Protein AF-0000000075236317 (afdb_homodimer)

Solvent-accessible surface area (backbone atoms only — not comparable to full-atom values): 11146 Å² total; per-residue (Å²): 120,69,75,59,52,57,47,32,54,52,30,46,65,69,58,60,59,55,67,73,37,54,70,69,40,49,72,68,51,47,52,46,51,50,48,50,51,53,22,36,76,67,68,34,47,48,38,63,36,85,86,81,62,44,82,38,63,29,40,41,36,38,53,69,67,68,56,58,87,29,79,54,55,48,38,52,73,52,78,46,68,55,21,49,66,82,50,43,73,68,45,42,75,64,61,76,42,43,81,120,68,75,58,51,59,47,32,54,52,31,49,64,69,58,59,58,54,67,73,35,55,70,70,41,49,72,67,52,46,50,47,52,50,48,50,49,51,23,36,74,67,67,32,48,47,38,63,37,84,86,80,62,44,81,39,62,29,38,40,38,38,53,69,67,68,55,59,88,29,79,53,55,47,38,52,74,51,78,46,67,57,20,49,66,84,50,43,73,67,48,43,76,61,62,75,41,44,80

Foldseek 3Di:
DVVLVVLLVVLLVLQDFDPVLLVQDDPLVNVQSVQLNVQSVVSHQWGARPVPRDIAGHCSVQVVVVDQPQQQGFHHSHLSVNHDPVNNVVWDDSRRTID/DVVLVVLLVVLLVLQDFDPVLLVQDDPLVNVQSVQLNVQSVVSHQWGARPVPRDIAGHCSVQVVVVDQPQQQGFHHSHLSVNHDPVNNVVWDDSRRTID

InterPro domains:
  IPR040807 Protein of unknown function DUF5522 [PF17653] (36-82)

Organism: NCBI:txid1561998

Structure (mmCIF, N/CA/C/O backbone):
data_AF-0000000075236317-model_v1
#
loop_
_entity.id
_entity.type
_entity.pdbx_description
1 polymer 'Phage protein'
#
loop_
_atom_site.group_PDB
_atom_site.id
_atom_site.type_symbol
_atom_site.label_atom_id
_atom_site.label_alt_id
_atom_site.label_comp_id
_atom_site.label_asym_id
_atom_site.label_entity_id
_atom_site.label_seq_id
_atom_site.pdbx_PDB_ins_code
_atom_site.Cartn_x
_atom_site.Cartn_y
_atom_site.Cartn_z
_atom_site.occupancy
_atom_site.B_iso_or_equiv
_atom_site.auth_seq_id
_atom_site.auth_comp_id
_atom_site.auth_asym_id
_atom_site.auth_atom_id
_atom_site.pdbx_PDB_model_num
ATOM 1 N N . MET A 1 1 ? -11.625 7.379 -16.891 1 40.09 1 MET A N 1
ATOM 2 C CA . MET A 1 1 ? -10.336 8.062 -16.781 1 40.09 1 MET A CA 1
ATOM 3 C C . MET A 1 1 ? -10.516 9.477 -16.234 1 40.09 1 MET A C 1
ATOM 5 O O . MET A 1 1 ? -9.57 10.078 -15.727 1 40.09 1 MET A O 1
ATOM 9 N N . ILE A 1 2 ? -11.695 10.047 -16.672 1 42.91 2 ILE A N 1
ATOM 10 C CA . ILE A 1 2 ? -11.938 11.461 -16.406 1 42.91 2 ILE A CA 1
ATOM 11 C C . ILE A 1 2 ? -12.117 11.688 -14.914 1 42.91 2 ILE A C 1
ATOM 13 O O . ILE A 1 2 ? -11.617 12.68 -14.367 1 42.91 2 ILE A O 1
ATOM 17 N N . ALA A 1 3 ? -12.922 10.742 -14.336 1 46.84 3 ALA A N 1
ATOM 18 C CA . ALA A 1 3 ? -13.352 10.898 -12.953 1 46.84 3 ALA A CA 1
ATOM 19 C 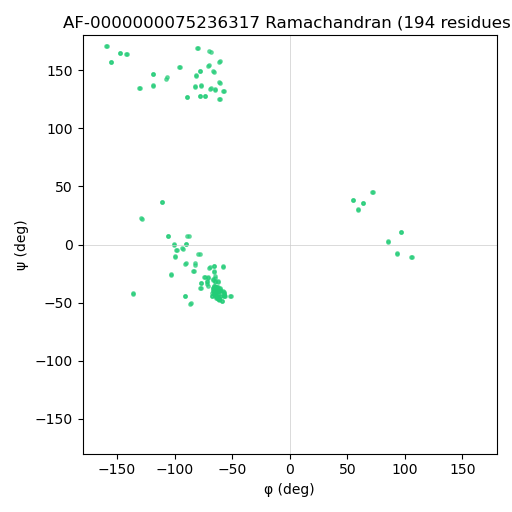C . ALA A 1 3 ? -12.156 10.992 -12.008 1 46.84 3 ALA A C 1
ATOM 21 O O . ALA A 1 3 ? -12.211 11.688 -10.992 1 46.84 3 ALA A O 1
ATOM 22 N N . ASN A 1 4 ? -10.906 10.492 -12.523 1 64.56 4 ASN A N 1
ATOM 23 C CA . ASN A 1 4 ? -9.719 10.375 -11.688 1 64.56 4 ASN A CA 1
ATOM 24 C C . ASN A 1 4 ? -8.984 11.703 -11.562 1 64.56 4 ASN A C 1
ATOM 26 O O . ASN A 1 4 ? -8.344 11.969 -10.547 1 64.56 4 ASN A O 1
ATOM 30 N N . TYR A 1 5 ? -9.352 12.586 -12.516 1 74 5 TYR A N 1
ATOM 31 C CA . TYR A 1 5 ? -8.625 13.852 -12.484 1 74 5 TYR A CA 1
ATOM 32 C C . TYR A 1 5 ? -9.148 14.75 -11.367 1 74 5 TYR A C 1
ATOM 34 O O . TYR A 1 5 ? -8.359 15.344 -10.625 1 74 5 TYR A O 1
ATOM 42 N N . THR A 1 6 ? -10.375 14.656 -11.242 1 90.44 6 THR A N 1
ATOM 43 C CA . THR A 1 6 ? -10.977 15.531 -10.242 1 90.44 6 THR A CA 1
ATOM 44 C C . THR A 1 6 ? -10.617 15.07 -8.828 1 90.44 6 THR A C 1
ATOM 46 O O . THR A 1 6 ? -10.445 15.898 -7.93 1 90.44 6 THR A O 1
ATOM 49 N N . LEU A 1 7 ? -10.391 13.828 -8.727 1 93.19 7 LEU A N 1
ATOM 50 C CA . LEU A 1 7 ? -10.031 13.281 -7.422 1 93.19 7 LEU A CA 1
ATOM 51 C C . LEU A 1 7 ? -8.656 13.781 -6.992 1 93.19 7 LEU A C 1
ATOM 53 O O . LEU A 1 7 ? -8.484 14.258 -5.867 1 93.19 7 LEU A O 1
ATOM 57 N N . PHE A 1 8 ? -7.73 13.828 -7.844 1 94.19 8 PHE A N 1
ATOM 58 C CA . PHE A 1 8 ? -6.371 14.211 -7.492 1 94.19 8 PHE A CA 1
ATOM 59 C C . PHE A 1 8 ? -6.262 15.719 -7.32 1 94.19 8 PHE A C 1
ATOM 61 O O . PHE A 1 8 ? -5.488 16.203 -6.488 1 94.19 8 PHE A O 1
ATOM 68 N N . GLU A 1 9 ? -7.023 16.438 -8.07 1 94.75 9 GLU A N 1
ATOM 69 C CA . GLU A 1 9 ? -7.07 17.875 -7.832 1 94.75 9 GLU A CA 1
ATOM 70 C C . GLU A 1 9 ? -7.609 18.188 -6.441 1 94.75 9 GLU A C 1
ATOM 72 O O . GLU A 1 9 ? -7.047 19.016 -5.723 1 94.75 9 GLU A O 1
ATOM 77 N N . ALA A 1 10 ? -8.641 17.516 -6.156 1 95.44 10 ALA A N 1
ATOM 78 C CA . ALA A 1 10 ? -9.211 17.688 -4.82 1 95.44 10 ALA A CA 1
ATOM 79 C C . ALA A 1 10 ? -8.219 17.266 -3.742 1 95.44 10 ALA A C 1
ATOM 81 O O . ALA A 1 10 ? -8.102 17.922 -2.703 1 95.44 10 ALA A O 1
ATOM 82 N N . ALA A 1 11 ? -7.516 16.219 -3.984 1 96.31 11 ALA A N 1
ATOM 83 C CA . ALA A 1 11 ? -6.52 15.711 -3.041 1 96.31 11 ALA A CA 1
ATOM 84 C C . ALA A 1 11 ? -5.406 16.734 -2.82 1 96.31 11 ALA A C 1
ATOM 86 O O . ALA A 1 11 ? -5.023 17 -1.681 1 96.31 11 ALA A O 1
ATOM 87 N N . VAL A 1 12 ? -4.902 17.281 -3.906 1 95.81 12 VAL A N 1
ATOM 88 C CA . VAL A 1 12 ? -3.842 18.281 -3.824 1 95.81 12 VAL A CA 1
ATOM 89 C C . VAL A 1 12 ? -4.324 19.484 -3.018 1 95.81 12 VAL A C 1
ATOM 91 O O . VAL A 1 12 ? -3.617 19.969 -2.135 1 95.81 12 VAL A O 1
ATOM 94 N N . ASN A 1 13 ? -5.512 19.938 -3.262 1 94.88 13 ASN A N 1
ATOM 95 C CA . ASN A 1 13 ? -6.059 21.094 -2.555 1 94.88 13 ASN A CA 1
ATOM 96 C C . ASN A 1 13 ? -6.234 20.812 -1.066 1 94.88 13 ASN A C 1
ATOM 98 O O . ASN A 1 13 ? -6.008 21.688 -0.231 1 94.88 13 ASN A O 1
ATOM 102 N N . LYS A 1 14 ? -6.613 19.594 -0.776 1 94.81 14 LYS A N 1
ATOM 103 C CA . LYS A 1 14 ? -6.824 19.203 0.618 1 94.81 14 LYS A CA 1
ATOM 104 C C . LYS A 1 14 ? -5.496 19.031 1.348 1 94.81 14 LYS A C 1
ATOM 106 O O . LYS A 1 14 ? -5.418 19.234 2.561 1 94.81 14 LYS A O 1
ATOM 111 N N . ALA A 1 15 ? -4.473 18.688 0.632 1 95.5 15 ALA A N 1
ATOM 112 C CA . ALA A 1 15 ? -3.188 18.375 1.246 1 95.5 15 ALA A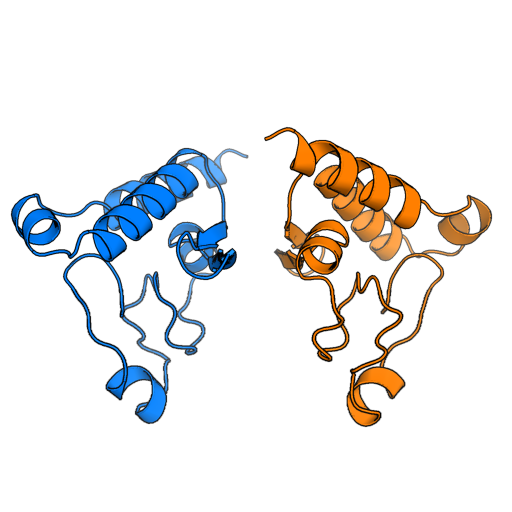 CA 1
ATOM 113 C C . ALA A 1 15 ? -2.309 19.609 1.368 1 95.5 15 ALA A C 1
ATOM 115 O O . ALA A 1 15 ? -1.326 19.609 2.113 1 95.5 15 ALA A O 1
ATOM 116 N N . LYS A 1 16 ? -2.617 20.594 0.695 1 92.38 16 LYS A N 1
ATOM 117 C CA . LYS A 1 16 ? -1.828 21.812 0.779 1 92.38 16 LYS A CA 1
ATOM 118 C C . LYS A 1 16 ? -1.84 22.375 2.195 1 92.38 16 LYS A C 1
ATOM 120 O O . LYS A 1 16 ? -2.871 22.359 2.873 1 92.38 16 LYS A O 1
ATOM 125 N N . VAL A 1 17 ? -0.657 22.859 2.631 1 89.31 17 VAL A N 1
ATOM 126 C CA . VAL A 1 17 ? -0.532 23.453 3.959 1 89.31 17 VAL A CA 1
ATOM 127 C C . VAL A 1 17 ? -0.102 24.906 3.838 1 89.31 17 VAL A C 1
ATOM 129 O O . VAL A 1 17 ? 0.641 25.266 2.92 1 89.31 17 VAL A O 1
ATOM 132 N N . ALA A 1 18 ? -0.63 25.672 4.805 1 85.25 18 ALA A N 1
ATOM 133 C CA . ALA A 1 18 ? -0.198 27.062 4.887 1 85.25 18 ALA A CA 1
ATOM 134 C C . ALA A 1 18 ? 1.273 27.156 5.277 1 85.25 18 ALA A C 1
ATOM 136 O O . ALA A 1 18 ? 1.794 26.297 5.977 1 85.25 18 ALA A O 1
ATOM 137 N N . TRP A 1 19 ? 1.822 28.172 4.789 1 87.31 19 TRP A N 1
ATOM 138 C CA . TRP A 1 19 ? 3.244 28.391 5.035 1 87.31 19 TRP A CA 1
ATOM 139 C C . TRP A 1 19 ? 3.555 28.312 6.527 1 87.31 19 TRP A C 1
ATOM 141 O O . TRP A 1 19 ? 4.535 27.672 6.93 1 87.31 19 TRP A O 1
ATOM 151 N N . VAL A 1 20 ? 2.748 28.922 7.34 1 84.81 20 VAL A N 1
ATOM 152 C CA . VAL A 1 20 ? 2.967 28.984 8.781 1 84.81 20 VAL A CA 1
ATOM 153 C C . VAL A 1 20 ? 2.979 27.562 9.352 1 84.81 20 VAL A C 1
ATOM 155 O O . VAL A 1 20 ? 3.723 27.266 10.289 1 84.81 20 VAL A O 1
ATOM 158 N N . ASN A 1 21 ? 2.166 26.672 8.898 1 85.62 21 ASN A N 1
ATOM 159 C CA . ASN A 1 21 ? 2.137 25.281 9.328 1 85.62 21 ASN A CA 1
ATOM 160 C C . ASN A 1 21 ? 3.355 24.5 8.828 1 85.62 21 ASN A C 1
ATOM 162 O O . ASN A 1 21 ? 3.926 23.688 9.555 1 85.62 21 ASN A O 1
ATOM 166 N N . TYR A 1 22 ? 3.732 24.875 7.668 1 90.19 22 TYR A N 1
ATOM 167 C CA . TYR A 1 22 ? 4.902 24.219 7.09 1 90.19 22 TYR A CA 1
ATOM 168 C C . TYR A 1 22 ? 6.16 24.547 7.883 1 90.19 22 TYR A C 1
ATOM 170 O O . TYR A 1 22 ? 6.984 23.672 8.148 1 90.19 22 TYR A O 1
ATOM 178 N N . ASP A 1 23 ? 6.281 25.828 8.32 1 90.56 23 ASP A N 1
ATOM 179 C CA . ASP A 1 23 ? 7.453 26.281 9.062 1 90.56 23 ASP A CA 1
ATOM 180 C C . ASP A 1 23 ? 7.551 25.578 10.414 1 90.56 23 ASP A C 1
ATOM 182 O O . ASP A 1 23 ? 8.641 25.453 10.977 1 90.56 23 ASP A O 1
ATOM 186 N N . GLY A 1 24 ? 6.457 25.172 10.93 1 93.56 24 GLY A N 1
ATOM 187 C CA . GLY A 1 24 ? 6.434 24.5 12.219 1 93.56 24 GLY A CA 1
ATOM 188 C C . GLY A 1 24 ? 6.832 23.047 12.141 1 93.56 24 GLY A C 1
ATOM 189 O O . GLY A 1 24 ? 7.105 22.406 13.172 1 93.56 24 GLY A O 1
ATOM 190 N N . LEU A 1 25 ? 6.992 22.516 10.977 1 96.12 25 LEU A N 1
ATOM 191 C CA . LEU A 1 25 ? 7.344 21.109 10.797 1 96.12 25 LEU A CA 1
ATOM 192 C C . LEU A 1 25 ? 8.844 20.891 10.984 1 96.12 25 LEU A C 1
ATOM 194 O O . LEU A 1 25 ? 9.648 21.766 10.641 1 96.12 25 LEU A O 1
ATOM 198 N N . THR A 1 26 ? 9.133 19.781 11.523 1 96.44 26 THR A N 1
ATOM 199 C CA . THR A 1 26 ? 10.531 19.375 11.586 1 96.44 26 THR A CA 1
ATOM 200 C C . THR A 1 26 ? 11.07 19.062 10.188 1 96.44 26 THR A C 1
ATOM 202 O O . THR A 1 26 ? 10.297 18.938 9.234 1 96.44 26 THR A O 1
ATOM 205 N N . SER A 1 27 ? 12.336 18.969 10.102 1 96.81 27 SER A N 1
ATOM 206 C CA . SER A 1 27 ? 12.961 18.641 8.82 1 96.81 27 SER A CA 1
ATOM 207 C C . SER A 1 27 ? 12.438 17.312 8.273 1 96.81 27 SER A C 1
ATOM 209 O O . SER A 1 27 ? 12.141 17.203 7.082 1 96.81 27 SER A O 1
ATOM 211 N N . GLU A 1 28 ? 12.297 16.375 9.141 1 97.12 28 GLU A N 1
ATOM 212 C CA . GLU A 1 28 ? 11.766 15.07 8.742 1 97.12 28 GLU A CA 1
ATOM 213 C C . GLU A 1 28 ? 10.32 15.18 8.266 1 97.12 28 GLU A C 1
ATOM 215 O O . GLU A 1 28 ? 9.945 14.602 7.246 1 97.12 28 GLU A O 1
ATOM 220 N N . GLU A 1 29 ? 9.594 15.906 8.984 1 97.19 29 GLU A N 1
ATOM 221 C CA . GLU A 1 29 ? 8.188 16.078 8.633 1 97.19 29 GLU A CA 1
ATOM 222 C C . GLU A 1 29 ? 8.039 16.828 7.312 1 97.19 29 GLU A C 1
ATOM 224 O O . GLU A 1 29 ? 7.137 16.531 6.523 1 97.19 29 GLU A O 1
ATOM 229 N N . ARG A 1 30 ? 8.906 17.781 7.043 1 97.5 30 ARG A N 1
ATOM 230 C CA . ARG A 1 30 ? 8.898 18.484 5.766 1 97.5 30 ARG A CA 1
ATOM 231 C C . ARG A 1 30 ? 9.18 17.531 4.609 1 97.5 30 ARG A C 1
ATOM 233 O O . ARG A 1 30 ? 8.539 17.609 3.562 1 97.5 30 ARG A O 1
ATOM 240 N N . THR A 1 31 ? 10.094 16.656 4.898 1 98 31 THR A N 1
ATOM 241 C CA . THR A 1 31 ? 10.422 15.68 3.861 1 98 31 THR A CA 1
ATOM 242 C C . THR A 1 31 ? 9.227 14.766 3.582 1 98 31 THR A C 1
ATOM 244 O O . THR A 1 31 ? 8.922 14.477 2.424 1 98 31 THR A O 1
ATOM 247 N N . ILE A 1 32 ? 8.57 14.352 4.613 1 98 32 ILE A N 1
ATOM 248 C CA . ILE A 1 32 ? 7.387 13.508 4.469 1 98 32 ILE A CA 1
ATOM 249 C C . ILE A 1 32 ? 6.312 14.266 3.689 1 98 32 ILE A C 1
ATOM 251 O O . ILE A 1 32 ? 5.707 13.719 2.764 1 98 32 ILE A O 1
ATOM 255 N N . HIS A 1 33 ? 6.098 15.484 4.09 1 97.88 33 HIS A N 1
ATOM 256 C CA . HIS A 1 33 ? 5.113 16.312 3.404 1 97.88 33 HIS A CA 1
ATOM 257 C C . HIS A 1 33 ? 5.438 16.438 1.92 1 97.88 33 HIS A C 1
ATOM 259 O O . HIS A 1 33 ? 4.555 16.297 1.072 1 97.88 33 HIS A O 1
ATOM 265 N N . MET A 1 34 ? 6.719 16.672 1.553 1 97.62 34 MET A N 1
ATOM 266 C CA . MET A 1 34 ? 7.141 16.844 0.167 1 97.62 34 MET A CA 1
ATOM 267 C C . MET A 1 34 ? 6.914 15.57 -0.639 1 97.62 34 MET A C 1
ATOM 269 O O . MET A 1 34 ? 6.422 15.625 -1.767 1 97.62 34 MET A O 1
ATOM 273 N N . GLU A 1 35 ? 7.266 14.453 -0.034 1 98 35 GLU A N 1
ATOM 274 C CA . GLU A 1 35 ? 7.047 13.188 -0.73 1 98 35 GLU A CA 1
ATOM 275 C C . GLU A 1 35 ? 5.559 12.93 -0.957 1 98 35 GLU A C 1
ATOM 277 O O . GLU A 1 35 ? 5.168 12.422 -2.006 1 98 35 GLU A O 1
ATOM 282 N N . HIS A 1 36 ? 4.789 13.258 0.016 1 98.44 36 HIS A N 1
ATOM 283 C CA . HIS A 1 36 ? 3.346 13.094 -0.116 1 98.44 36 HIS A CA 1
ATOM 284 C C . HIS A 1 36 ? 2.789 13.984 -1.225 1 98.44 36 HIS A C 1
ATOM 286 O O . HIS A 1 36 ? 2.043 13.516 -2.086 1 98.44 36 HIS A O 1
ATOM 292 N N . MET A 1 37 ? 3.203 15.195 -1.253 1 98.19 37 MET A N 1
ATOM 293 C CA . MET A 1 37 ? 2.738 16.141 -2.268 1 98.19 37 MET A CA 1
ATOM 294 C C . MET A 1 37 ? 3.164 15.688 -3.662 1 98.19 37 MET A C 1
ATOM 296 O O . MET A 1 37 ? 2.369 15.734 -4.602 1 98.19 37 MET A O 1
ATOM 300 N N . LYS A 1 38 ? 4.363 15.312 -3.754 1 97.69 38 LYS A N 1
ATOM 301 C CA . LYS A 1 38 ? 4.844 14.812 -5.039 1 97.69 38 LYS A CA 1
ATOM 302 C C . LYS A 1 38 ? 3.992 13.641 -5.52 1 97.69 38 LYS A C 1
ATOM 304 O O . LYS A 1 38 ? 3.615 13.578 -6.691 1 97.69 38 LYS A O 1
ATOM 309 N N . ALA A 1 39 ? 3.707 12.758 -4.617 1 97.31 39 ALA A N 1
ATOM 310 C CA . ALA A 1 39 ? 2.924 11.578 -4.969 1 97.31 39 ALA A CA 1
ATOM 311 C C . ALA A 1 39 ? 1.538 11.969 -5.473 1 97.31 39 ALA A C 1
ATOM 313 O O . ALA A 1 39 ? 1.091 11.484 -6.516 1 97.31 39 ALA A O 1
ATOM 314 N N . ILE A 1 40 ? 0.873 12.82 -4.805 1 97.44 40 ILE A N 1
ATOM 315 C CA . ILE A 1 40 ? -0.492 13.148 -5.195 1 97.44 40 ILE A CA 1
ATOM 316 C C . ILE A 1 40 ? -0.475 13.977 -6.477 1 97.44 40 ILE A C 1
ATOM 318 O O . ILE A 1 40 ? -1.38 13.859 -7.309 1 97.44 40 ILE A O 1
ATOM 322 N N . ASN A 1 41 ? 0.567 14.773 -6.648 1 97 41 ASN A N 1
ATOM 323 C CA . ASN A 1 41 ? 0.698 15.492 -7.91 1 97 41 ASN A CA 1
ATOM 324 C C . ASN A 1 41 ? 0.913 14.531 -9.078 1 97 41 ASN A C 1
ATOM 326 O O . ASN A 1 41 ? 0.456 14.797 -10.195 1 97 41 ASN A O 1
ATOM 330 N N . ASP A 1 42 ? 1.566 13.461 -8.758 1 95.12 42 ASP A N 1
ATOM 331 C CA . ASP A 1 42 ? 1.818 12.438 -9.773 1 95.12 42 ASP A CA 1
ATOM 332 C C . ASP A 1 42 ? 0.666 11.445 -9.844 1 95.12 42 ASP A C 1
ATOM 334 O O . ASP A 1 42 ? 0.791 10.391 -10.477 1 95.12 42 ASP A O 1
ATOM 338 N N . ARG A 1 43 ? -0.326 11.68 -9.188 1 94.56 43 ARG A N 1
ATOM 339 C CA . ARG A 1 43 ? -1.552 10.883 -9.195 1 94.56 43 ARG A CA 1
ATOM 340 C C . ARG A 1 43 ? -1.299 9.477 -8.672 1 94.56 43 ARG A C 1
ATOM 342 O O . ARG A 1 43 ? -1.863 8.508 -9.18 1 94.56 43 ARG A O 1
ATOM 349 N N . LYS A 1 44 ? -0.448 9.461 -7.754 1 93.75 44 LYS A N 1
ATOM 350 C CA . LYS A 1 44 ? -0.141 8.188 -7.105 1 93.75 44 LYS A CA 1
ATOM 351 C C . LYS A 1 44 ? -0.963 8.008 -5.83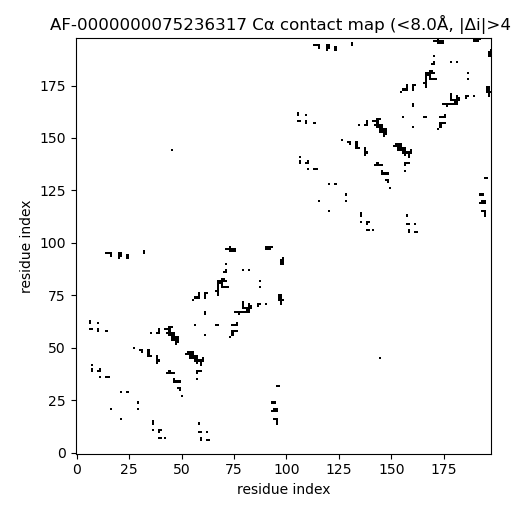2 1 93.75 44 LYS A C 1
ATOM 353 O O . LYS A 1 44 ? -1.306 8.992 -5.164 1 93.75 44 LYS A O 1
ATOM 358 N N . LEU A 1 45 ? -1.162 6.738 -5.555 1 95.75 45 LEU A N 1
ATOM 359 C CA . LEU A 1 45 ? -1.989 6.418 -4.395 1 95.75 45 LEU A CA 1
ATOM 360 C C . LEU A 1 45 ? -1.123 6.066 -3.191 1 95.75 45 LEU A C 1
ATOM 362 O O . LEU A 1 45 ? -1.633 5.906 -2.08 1 95.75 45 LEU A O 1
ATOM 366 N N . THR A 1 46 ? 0.133 5.891 -3.42 1 97.19 46 THR A N 1
ATOM 367 C CA . THR A 1 46 ? 1.076 5.574 -2.354 1 97.19 46 THR A CA 1
ATOM 368 C C . THR A 1 46 ? 2.402 6.297 -2.57 1 97.19 46 THR A C 1
ATOM 370 O O . THR A 1 46 ? 2.646 6.848 -3.646 1 97.19 46 THR A O 1
ATOM 373 N N . TYR A 1 47 ? 3.193 6.363 -1.557 1 97 47 TYR A N 1
ATOM 374 C CA . TYR A 1 47 ? 4.586 6.785 -1.631 1 97 47 TYR A CA 1
ATOM 375 C C . TYR A 1 47 ? 5.438 6.055 -0.599 1 97 47 TYR A C 1
ATOM 377 O O . TYR A 1 47 ? 4.902 5.395 0.296 1 97 47 TYR A O 1
ATOM 385 N N . LEU A 1 48 ? 6.672 6.145 -0.801 1 95.75 48 LEU A N 1
ATOM 386 C CA . LEU A 1 48 ? 7.586 5.543 0.165 1 95.75 48 LEU A CA 1
ATOM 387 C C . LEU A 1 48 ? 7.945 6.535 1.265 1 95.75 48 LEU A C 1
ATOM 389 O O . LEU A 1 48 ? 8.383 7.652 0.979 1 95.75 48 LEU A O 1
ATOM 393 N N . ASP A 1 49 ? 7.73 6.047 2.479 1 96.94 49 ASP A N 1
ATOM 394 C CA . ASP A 1 49 ? 8.148 6.875 3.604 1 96.94 49 ASP A CA 1
ATOM 395 C C . ASP A 1 49 ? 9.656 7.121 3.574 1 96.94 49 ASP A C 1
ATOM 397 O O . ASP A 1 49 ? 10.445 6.172 3.574 1 96.94 49 ASP A O 1
ATOM 401 N N . PRO A 1 50 ? 10.016 8.375 3.594 1 95.75 50 PRO A N 1
ATOM 402 C CA . PRO A 1 50 ? 11.445 8.648 3.461 1 95.75 50 PRO A CA 1
ATOM 403 C C . PRO A 1 50 ? 12.242 8.211 4.688 1 95.75 50 PRO A C 1
ATOM 405 O O . PRO A 1 50 ? 13.469 8.055 4.605 1 95.75 50 PRO A O 1
ATOM 408 N N . LYS A 1 51 ? 11.586 8.055 5.75 1 93.81 51 LYS A N 1
ATOM 409 C CA . LYS A 1 51 ? 12.281 7.68 6.977 1 93.81 51 LYS A CA 1
ATOM 410 C C . LYS A 1 51 ? 12.328 6.164 7.141 1 93.81 51 LYS A C 1
ATOM 412 O O . LYS A 1 51 ? 13.383 5.594 7.4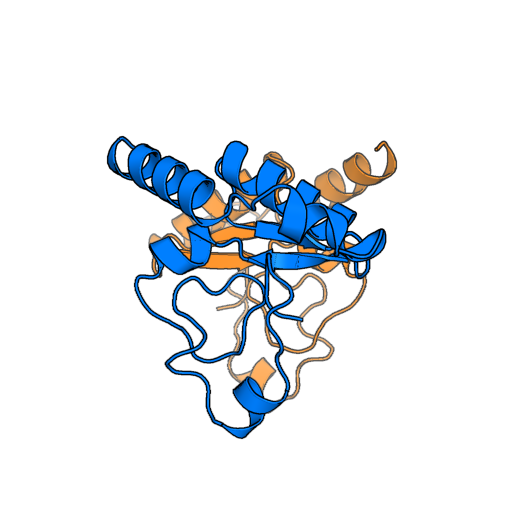1 1 93.81 51 LYS A O 1
ATOM 417 N N . THR A 1 52 ? 11.203 5.488 6.895 1 92.38 52 THR A N 1
ATOM 418 C CA . THR A 1 52 ? 11.094 4.07 7.23 1 92.38 52 THR A CA 1
ATOM 419 C C . THR A 1 52 ? 11.227 3.205 5.98 1 92.38 52 THR A C 1
ATOM 421 O O . THR A 1 52 ? 11.5 2.01 6.074 1 92.38 52 THR A O 1
ATOM 424 N N . GLY A 1 53 ? 10.859 3.82 4.812 1 90.69 53 GLY A N 1
ATOM 425 C CA . GLY A 1 53 ? 10.844 3.045 3.58 1 90.69 53 GLY A CA 1
ATOM 426 C C . GLY A 1 53 ? 9.547 2.291 3.365 1 90.69 53 GLY A C 1
ATOM 427 O O . GLY A 1 53 ? 9.391 1.586 2.367 1 90.69 53 GLY A O 1
ATOM 428 N N . TYR A 1 54 ? 8.648 2.482 4.246 1 93.25 54 TYR A N 1
ATOM 429 C CA . TYR A 1 54 ? 7.355 1.811 4.133 1 93.25 54 TYR A CA 1
ATOM 430 C C . TYR A 1 54 ? 6.469 2.504 3.104 1 93.25 54 TYR A C 1
ATOM 432 O O . TYR A 1 54 ? 6.609 3.705 2.863 1 93.25 54 TYR A O 1
ATOM 440 N N . VAL A 1 55 ? 5.656 1.722 2.504 1 95.62 55 VAL A N 1
ATOM 441 C CA . VAL A 1 55 ? 4.652 2.283 1.607 1 95.62 55 VAL A CA 1
ATOM 442 C C . VAL A 1 55 ? 3.553 2.961 2.424 1 95.62 55 VAL A C 1
ATOM 444 O O . VAL A 1 55 ? 3.008 2.369 3.357 1 95.62 55 VAL A O 1
ATOM 447 N N . VAL A 1 56 ? 3.281 4.23 2.074 1 97.62 56 VAL A N 1
ATOM 448 C CA . VAL A 1 56 ? 2.258 5 2.771 1 97.62 56 VAL A CA 1
ATOM 449 C C . VAL A 1 56 ? 1.162 5.414 1.791 1 97.62 56 VAL A C 1
ATOM 451 O O . VAL A 1 56 ? 1.452 5.848 0.674 1 97.62 56 VAL A O 1
ATOM 454 N N . PHE A 1 57 ? -0.091 5.289 2.217 1 97.88 57 PHE A N 1
ATOM 455 C CA . PHE A 1 57 ? -1.222 5.688 1.385 1 97.88 57 PHE A CA 1
ATOM 456 C C . PHE A 1 57 ? -1.388 7.199 1.386 1 97.88 57 PHE A C 1
ATOM 458 O O . PHE A 1 57 ? -1.273 7.844 2.432 1 97.88 57 PHE A O 1
ATOM 465 N N . THR A 1 58 ? -1.632 7.719 0.257 1 98.38 58 THR A N 1
ATOM 466 C CA . THR A 1 58 ? -1.824 9.156 0.125 1 98.38 58 THR A CA 1
ATOM 467 C C . THR A 1 58 ? -3.24 9.555 0.535 1 98.38 58 THR A C 1
ATOM 469 O O . THR A 1 58 ? -4.113 8.695 0.674 1 98.38 58 THR A O 1
ATOM 472 N N . ILE A 1 59 ? -3.383 10.867 0.652 1 98.56 59 ILE A N 1
ATOM 473 C CA . ILE A 1 59 ? -4.719 11.383 0.927 1 98.56 59 ILE A CA 1
ATOM 474 C C . ILE A 1 59 ? -5.656 11.039 -0.231 1 98.56 59 ILE A C 1
ATOM 476 O O . ILE A 1 59 ? -6.844 10.781 -0.024 1 98.56 59 ILE A O 1
ATOM 480 N N . SER A 1 60 ? -5.16 10.969 -1.463 1 97.12 60 SER A N 1
ATOM 481 C CA . SER A 1 60 ? -5.98 10.609 -2.613 1 97.12 60 SER A CA 1
ATOM 482 C C . SER A 1 60 ? -6.496 9.18 -2.496 1 97.12 60 SER A C 1
ATOM 484 O O . SER A 1 60 ? -7.641 8.891 -2.865 1 97.12 60 SER A O 1
ATOM 486 N N . HIS A 1 61 ? -5.66 8.367 -1.996 1 97.19 61 HIS A N 1
ATOM 487 C CA . HIS A 1 61 ? -6.098 7 -1.745 1 97.19 61 HIS A CA 1
ATOM 488 C C . HIS A 1 61 ? -7.281 6.969 -0.787 1 97.19 61 HIS A C 1
ATOM 490 O O . HIS A 1 61 ? -8.281 6.297 -1.054 1 97.19 61 HIS A O 1
ATOM 496 N N . HIS A 1 62 ? -7.125 7.676 0.259 1 97.5 62 HIS A N 1
ATOM 497 C CA . HIS A 1 62 ? -8.172 7.68 1.271 1 97.5 62 HIS A CA 1
ATOM 498 C C . HIS A 1 62 ? -9.453 8.312 0.734 1 97.5 62 HIS A C 1
ATOM 500 O O . HIS A 1 62 ? -10.555 7.855 1.052 1 97.5 62 HIS A O 1
ATOM 506 N N . MET A 1 63 ? -9.289 9.312 -0.039 1 97 63 MET A N 1
ATOM 507 C CA . MET A 1 63 ? -10.453 9.953 -0.641 1 97 63 MET A CA 1
ATOM 508 C C . MET A 1 63 ? -11.141 9.016 -1.63 1 97 63 MET A C 1
ATOM 510 O O . MET A 1 63 ? -12.367 8.969 -1.701 1 97 63 MET A O 1
ATOM 514 N N . LYS A 1 64 ? -10.336 8.281 -2.318 1 94.69 64 LYS A N 1
ATOM 515 C CA . LYS A 1 64 ? -10.891 7.312 -3.254 1 94.69 64 LYS A CA 1
ATOM 516 C C . LYS A 1 64 ? -11.719 6.258 -2.525 1 94.69 64 LYS A C 1
ATOM 518 O O . LYS A 1 64 ? -12.758 5.82 -3.023 1 94.69 64 LYS A O 1
ATOM 523 N N . ARG A 1 65 ? -11.289 5.871 -1.37 1 93.62 65 ARG A N 1
ATOM 524 C CA . ARG A 1 65 ? -12.008 4.898 -0.549 1 93.62 65 ARG A CA 1
ATOM 525 C C . ARG A 1 65 ? -13.359 5.445 -0.116 1 93.62 65 ARG A C 1
ATOM 527 O O . ARG A 1 65 ? -14.305 4.684 0.103 1 93.62 65 ARG A O 1
ATOM 534 N N . GLY A 1 66 ? -13.367 6.703 0.147 1 95.69 66 GLY A N 1
ATOM 535 C CA . GLY A 1 66 ? -14.656 7.355 0.351 1 95.69 66 GLY A CA 1
ATOM 536 C C . GLY A 1 66 ? -15.07 7.41 1.81 1 95.69 66 GLY A C 1
ATOM 537 O O . GLY A 1 66 ? -16.109 7.988 2.143 1 95.69 66 GLY A O 1
ATOM 538 N N . LYS A 1 67 ? -14.32 6.738 2.691 1 97.56 67 LYS A N 1
ATOM 539 C CA . LYS A 1 67 ? -14.594 6.766 4.125 1 97.56 67 LYS A CA 1
ATOM 540 C C . LYS A 1 67 ? -13.336 6.473 4.934 1 97.56 67 LYS A C 1
ATOM 542 O O . LYS A 1 67 ? -12.375 5.906 4.41 1 97.56 67 LYS A O 1
ATOM 547 N N . CYS A 1 68 ? -13.352 6.918 6.156 1 98.31 68 CYS A N 1
ATOM 548 C CA . CYS A 1 68 ? -12.258 6.594 7.062 1 98.31 68 CYS A CA 1
ATOM 549 C C . CYS A 1 68 ? -12.203 5.098 7.344 1 98.31 68 CYS A C 1
ATOM 551 O O . CYS A 1 68 ? -13.211 4.5 7.734 1 98.31 68 CYS A O 1
ATOM 553 N N . CYS A 1 69 ? -11.047 4.543 7.254 1 96.62 69 CYS A N 1
ATOM 554 C CA . CYS A 1 69 ? -10.898 3.109 7.48 1 96.62 69 CYS A CA 1
ATOM 555 C C . CYS A 1 69 ? -10.789 2.801 8.969 1 96.62 69 CYS A C 1
ATOM 557 O O . CYS A 1 69 ? -10.969 1.654 9.383 1 96.62 69 CYS A O 1
ATOM 559 N N . GLY A 1 70 ? -10.375 3.828 9.766 1 97.81 70 GLY A N 1
ATOM 560 C CA . GLY A 1 70 ? -10.359 3.656 11.211 1 97.81 70 GLY A CA 1
ATOM 561 C C . GLY A 1 70 ? -9 3.264 11.75 1 97.81 70 GLY A C 1
ATOM 562 O O . GLY A 1 70 ? -8.852 3.008 12.945 1 97.81 70 GLY A O 1
ATOM 563 N N . SER A 1 71 ? -7.918 3.314 10.969 1 96.75 71 SER A N 1
ATOM 564 C CA . SER A 1 71 ? -6.621 2.777 11.367 1 96.75 71 SER A CA 1
ATOM 565 C C . SER A 1 71 ? -5.691 3.883 11.852 1 96.75 71 SER A C 1
ATOM 567 O O . SER A 1 71 ? -4.531 3.627 12.18 1 96.75 71 SER A O 1
ATOM 569 N N . GLY A 1 72 ? -6.113 5.102 11.867 1 97.81 72 GLY A N 1
ATOM 570 C CA . GLY A 1 72 ? -5.262 6.207 12.281 1 97.81 72 GLY A CA 1
ATOM 571 C C . GLY A 1 72 ? -4.18 6.535 11.273 1 97.81 72 GLY A C 1
ATOM 572 O O . GLY A 1 72 ? -3.039 6.816 11.656 1 97.81 72 GLY A O 1
ATOM 573 N N . CYS A 1 73 ? -4.551 6.59 10.062 1 98.12 73 CYS A N 1
ATOM 574 C CA . CYS A 1 73 ? -3.594 6.742 8.977 1 98.12 73 CYS A CA 1
ATOM 575 C C . CYS A 1 73 ? -2.979 8.141 8.977 1 98.12 73 CYS A C 1
ATOM 577 O O . CYS A 1 73 ? -3.641 9.109 9.336 1 98.12 73 CYS A O 1
ATOM 579 N N . ARG A 1 74 ? -1.847 8.242 8.461 1 98.19 74 ARG A N 1
ATOM 580 C CA . ARG A 1 74 ? -1.068 9.477 8.461 1 98.19 74 ARG A CA 1
ATOM 581 C C . ARG A 1 74 ? -1.774 10.57 7.672 1 98.19 74 ARG A C 1
ATOM 583 O O . ARG A 1 74 ? -1.859 11.719 8.125 1 98.19 74 ARG A O 1
ATOM 590 N N . HIS A 1 75 ? -2.338 10.156 6.465 1 98.56 75 HIS A N 1
ATOM 591 C CA . HIS A 1 75 ? -2.939 11.141 5.566 1 98.56 75 HIS A CA 1
ATOM 592 C C . HIS A 1 75 ? -4.453 10.969 5.504 1 98.56 75 HIS A C 1
ATOM 594 O O . HIS A 1 75 ? -5.059 11.148 4.441 1 98.56 75 HIS A O 1
ATOM 600 N N . CYS A 1 76 ? -5.02 10.641 6.605 1 98.44 76 CYS A N 1
ATOM 601 C CA . CYS A 1 76 ? -6.465 10.461 6.641 1 98.44 76 CYS A CA 1
ATOM 602 C C . CYS A 1 76 ? -7.184 11.727 6.191 1 98.44 76 CYS A C 1
ATOM 604 O O . CYS A 1 76 ? -6.891 12.82 6.676 1 98.44 76 CYS A O 1
ATOM 606 N N . ALA A 1 77 ? -8.086 11.5 5.352 1 97.62 77 ALA A N 1
ATOM 607 C CA . ALA A 1 77 ? -8.812 12.641 4.805 1 97.62 77 ALA A CA 1
ATOM 608 C C . ALA A 1 77 ? -10.047 12.961 5.648 1 97.62 77 ALA A C 1
ATOM 610 O O . ALA A 1 77 ? -10.727 13.961 5.414 1 97.62 77 ALA A O 1
ATOM 611 N N . TYR A 1 78 ? -10.266 12.195 6.719 1 97.81 78 TYR A N 1
ATOM 612 C CA . TYR A 1 78 ? -11.57 12.25 7.379 1 97.81 78 TYR A CA 1
ATOM 613 C C . TYR A 1 78 ? -11.406 12.477 8.875 1 97.81 78 TYR A C 1
ATOM 615 O O . TYR A 1 78 ? -12.242 12.039 9.672 1 97.81 78 TYR A O 1
ATOM 623 N N . ASN A 1 79 ? -10.305 13.023 9.242 1 96.81 79 ASN A N 1
ATOM 624 C CA . ASN A 1 79 ? -10.031 13.398 10.625 1 96.81 79 ASN A CA 1
ATOM 625 C C . ASN A 1 79 ? -10.102 12.195 11.555 1 96.81 79 ASN A C 1
ATOM 627 O O . ASN A 1 79 ? -10.594 12.305 12.68 1 96.81 79 ASN A O 1
ATOM 631 N N . MET A 1 80 ? -9.789 11.008 11.078 1 97.75 80 MET A N 1
ATOM 632 C CA . MET A 1 80 ? -9.766 9.766 11.836 1 97.75 80 MET A CA 1
ATOM 633 C C . MET A 1 80 ? -11.102 9.516 12.516 1 97.75 80 MET A C 1
ATOM 635 O O . MET A 1 80 ? -11.148 8.992 13.633 1 97.75 80 MET A O 1
ATOM 639 N N . GLU A 1 81 ? -12.109 9.805 11.898 1 97.75 81 GLU A N 1
ATOM 640 C CA . GLU A 1 81 ? -13.438 9.812 12.508 1 97.75 81 GLU A CA 1
ATOM 641 C C . GLU A 1 81 ? -13.875 8.406 12.906 1 97.75 81 GLU A C 1
ATOM 643 O O . GLU A 1 81 ? -14.648 8.242 13.852 1 97.75 81 GLU A O 1
ATOM 648 N N . ASN A 1 82 ? -13.453 7.406 12.227 1 98.12 82 ASN A N 1
ATOM 649 C CA . ASN A 1 82 ? -13.852 6.039 12.539 1 98.12 82 ASN A CA 1
ATOM 650 C C . ASN A 1 82 ? -12.789 5.32 13.375 1 98.12 82 ASN A C 1
ATOM 652 O O . ASN A 1 82 ? -12.953 4.148 13.711 1 98.12 82 ASN A O 1
ATOM 656 N N . ALA A 1 83 ? -11.703 5.934 13.609 1 98.12 83 ALA A N 1
ATOM 657 C CA . ALA A 1 83 ? -10.656 5.297 14.398 1 98.12 83 ALA A CA 1
ATOM 658 C C . ALA A 1 83 ? -11.078 5.148 15.859 1 98.12 83 ALA A C 1
ATOM 660 O O . ALA A 1 83 ? -11.641 6.078 16.453 1 98.12 83 ALA A O 1
ATOM 661 N N . PRO A 1 84 ? -10.875 4.043 16.422 1 98.25 84 PRO A N 1
ATOM 662 C CA . PRO A 1 84 ? -11.164 3.891 17.844 1 98.25 84 PRO A CA 1
ATOM 663 C C . PRO A 1 84 ? -10.336 4.832 18.719 1 98.25 84 PRO A C 1
ATOM 665 O O . PRO A 1 84 ? -9.297 5.328 18.281 1 98.25 84 PRO A O 1
ATOM 668 N N . GLU A 1 85 ? -10.852 5.051 19.859 1 97.56 85 GLU A N 1
ATOM 669 C CA . GLU A 1 85 ? -10.258 6.035 20.75 1 97.56 85 GLU A CA 1
ATOM 670 C C . GLU A 1 85 ? -8.797 5.707 21.062 1 97.56 85 GLU A C 1
ATOM 672 O O . GLU A 1 85 ? -7.957 6.605 21.125 1 97.56 85 GLU A O 1
ATOM 677 N N . ASP A 1 86 ? -8.43 4.469 21.266 1 97.88 86 ASP A N 1
ATOM 678 C CA . 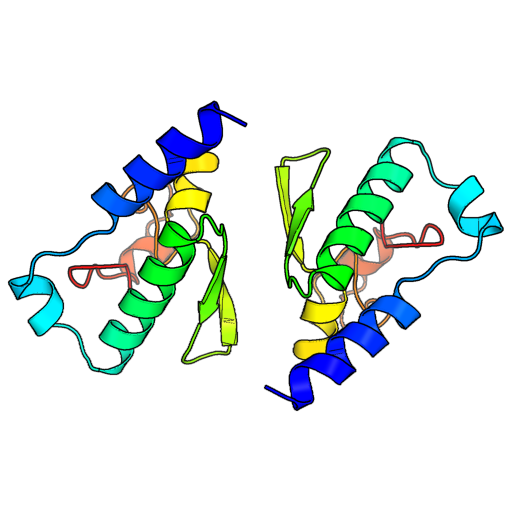ASP A 1 86 ? -7.07 4.074 21.609 1 97.88 86 ASP A CA 1
ATOM 679 C C . ASP A 1 86 ? -6.102 4.348 20.469 1 97.88 86 ASP A C 1
ATOM 681 O O . ASP A 1 86 ? -4.902 4.527 20.688 1 97.88 86 ASP A O 1
ATOM 685 N N . VAL A 1 87 ? -6.621 4.422 19.219 1 97.31 87 VAL A N 1
ATOM 686 C CA . VAL A 1 87 ? -5.805 4.758 18.062 1 97.31 87 VAL A CA 1
ATOM 687 C C . VAL A 1 87 ? -5.719 6.277 17.922 1 97.31 87 VAL A C 1
ATOM 689 O O . VAL A 1 87 ? -4.625 6.836 17.812 1 97.31 87 VAL A O 1
ATOM 692 N N . ARG A 1 88 ? -6.832 6.859 17.953 1 96.44 88 ARG A N 1
ATOM 693 C CA . ARG A 1 88 ? -6.93 8.297 17.734 1 96.44 88 ARG A CA 1
ATOM 694 C C . ARG A 1 88 ? -6.145 9.07 18.781 1 96.44 88 ARG A C 1
ATOM 696 O O . ARG A 1 88 ? -5.523 10.094 18.484 1 96.44 88 ARG A O 1
ATOM 703 N N . SER A 1 89 ? -6.195 8.625 20.016 1 97 89 SER A N 1
ATOM 704 C CA . SER A 1 89 ? -5.555 9.344 21.125 1 97 89 SER A CA 1
ATOM 705 C C . SER A 1 89 ? -4.039 9.359 20.969 1 97 89 SER A C 1
ATOM 707 O O . SER A 1 89 ? -3.354 10.18 21.578 1 97 89 SER A O 1
ATOM 709 N N . LYS A 1 90 ? -3.543 8.508 20.188 1 97.31 90 LYS A N 1
ATOM 710 C CA . LYS A 1 90 ? -2.098 8.414 20 1 97.31 90 LYS A CA 1
ATOM 711 C C . LYS A 1 90 ? -1.636 9.25 18.812 1 97.31 90 LYS A C 1
ATOM 713 O O . LYS A 1 90 ? -0.439 9.328 18.531 1 97.31 90 LYS A O 1
ATOM 718 N N . LYS A 1 91 ? -2.59 9.812 18.188 1 97.94 91 LYS A N 1
ATOM 719 C CA . LYS A 1 91 ? -2.27 10.602 17 1 97.94 91 LYS A CA 1
ATOM 720 C C . LYS A 1 91 ? -2.422 12.094 17.266 1 97.94 91 LYS A C 1
ATOM 722 O O . LYS A 1 91 ? -3.332 12.508 17.984 1 97.94 91 LYS A O 1
ATOM 727 N N . VAL A 1 92 ? -1.541 12.867 16.688 1 96.25 92 VAL A N 1
ATOM 728 C CA . VAL A 1 92 ? -1.582 14.32 16.797 1 96.25 92 VAL A CA 1
ATOM 729 C C . VAL A 1 92 ? -1.467 14.945 15.406 1 96.25 92 VAL A C 1
ATOM 731 O O . VAL A 1 92 ? -0.634 14.531 14.602 1 96.25 92 VAL A O 1
ATOM 734 N N . TRP A 1 93 ? -2.273 15.875 15.164 1 96.19 93 TRP A N 1
ATOM 735 C CA . TRP A 1 93 ? -2.178 16.656 13.93 1 96.19 93 TRP A CA 1
ATOM 736 C C . TRP A 1 93 ? -1.064 17.688 14.016 1 96.19 93 TRP A C 1
ATOM 738 O O . TRP A 1 93 ? -1.07 18.531 14.914 1 96.19 93 TRP A O 1
ATOM 748 N N . ASN A 1 94 ? -0.22 17.719 13.094 1 96.5 94 ASN A N 1
ATOM 749 C CA . ASN A 1 94 ? 0.924 18.609 13.195 1 96.5 94 ASN A CA 1
ATOM 750 C C . ASN A 1 94 ? 0.771 19.812 12.266 1 96.5 94 ASN A C 1
ATOM 752 O O . ASN A 1 94 ? 1.728 20.562 12.047 1 96.5 94 ASN A O 1
ATOM 756 N N . GLY A 1 95 ? -0.384 19.922 11.664 1 95.75 95 GLY A N 1
ATOM 757 C CA . GLY A 1 95 ? -0.629 21.016 10.727 1 95.75 95 GLY A CA 1
ATOM 758 C C . GLY A 1 95 ? -0.62 20.562 9.281 1 95.75 95 GLY A C 1
ATOM 759 O O . GLY A 1 95 ? -1.069 21.297 8.398 1 95.75 95 GLY A O 1
ATOM 760 N N . ALA A 1 96 ? -0.159 19.266 9.039 1 96.69 96 ALA A N 1
ATOM 761 C CA . ALA A 1 96 ? -0.064 18.734 7.676 1 96.69 96 ALA A CA 1
ATOM 762 C C . ALA A 1 96 ? -0.591 17.312 7.594 1 96.69 96 ALA A C 1
ATOM 764 O O . ALA A 1 96 ? -1.28 16.953 6.637 1 96.69 96 ALA A O 1
ATOM 765 N N . PHE A 1 97 ? -0.226 16.578 8.57 1 98 97 PHE A N 1
ATOM 766 C CA . PHE A 1 97 ? -0.646 15.188 8.664 1 98 97 PHE A CA 1
ATOM 767 C C . PHE A 1 97 ? -0.548 14.688 10.094 1 98 97 PHE A C 1
ATOM 769 O O . PHE A 1 97 ? -0.043 15.391 10.969 1 98 97 PHE A O 1
ATOM 776 N N . TYR A 1 98 ? -1.109 13.492 10.266 1 97.81 98 TYR A N 1
ATOM 777 C CA . TYR A 1 98 ? -1.113 12.93 11.609 1 97.81 98 TYR A CA 1
ATOM 778 C C . TYR A 1 98 ? 0.219 12.258 11.922 1 97.81 98 TYR A C 1
ATOM 780 O O . TYR A 1 98 ? 0.795 11.578 11.07 1 97.81 98 TYR A O 1
ATOM 788 N N . VAL A 1 99 ? 0.684 12.547 13.156 1 96.44 99 VAL A N 1
ATOM 789 C CA . VAL A 1 99 ? 1.938 11.969 13.625 1 96.44 99 VAL A CA 1
ATOM 790 C C . VAL A 1 99 ? 1.699 11.188 14.914 1 96.44 99 VAL A C 1
ATOM 792 O O . VAL A 1 99 ? 0.746 11.469 15.648 1 96.44 99 VAL A O 1
ATOM 795 N N . MET B 1 1 ? 19.906 4.84 -7.516 1 40.09 1 MET B N 1
ATOM 796 C CA . MET B 1 1 ? 18.922 4.648 -8.578 1 40.09 1 MET B CA 1
ATOM 797 C C . MET B 1 1 ? 19.156 3.324 -9.305 1 40.09 1 MET B C 1
ATOM 799 O O . MET B 1 1 ? 18.266 2.83 -10 1 40.09 1 MET B O 1
ATOM 803 N N . ILE B 1 2 ? 20.484 3.012 -9.344 1 43.66 2 ILE B N 1
ATOM 804 C CA . ILE B 1 2 ? 20.906 1.881 -10.164 1 43.66 2 ILE B CA 1
ATOM 805 C C . ILE B 1 2 ? 20.375 0.581 -9.555 1 43.66 2 ILE B C 1
ATOM 807 O O . ILE B 1 2 ? 19.953 -0.317 -10.289 1 43.66 2 ILE B O 1
ATOM 811 N N . ALA B 1 3 ? 20.547 0.537 -8.203 1 47.25 3 ALA B N 1
ATOM 812 C CA . ALA B 1 3 ? 20.281 -0.696 -7.465 1 47.25 3 ALA B CA 1
ATOM 813 C C . ALA B 1 3 ? 18.844 -1.16 -7.68 1 47.25 3 ALA B C 1
ATOM 815 O O . ALA B 1 3 ? 18.562 -2.363 -7.703 1 47.25 3 ALA B O 1
ATOM 816 N N . ASN B 1 4 ? 17.922 -0.153 -8.172 1 66.56 4 ASN B N 1
ATOM 817 C CA . ASN B 1 4 ? 16.484 -0.422 -8.258 1 66.56 4 ASN B CA 1
ATOM 818 C C . ASN B 1 4 ? 16.141 -1.175 -9.539 1 66.56 4 ASN B C 1
ATOM 820 O O . ASN B 1 4 ? 15.164 -1.934 -9.57 1 66.56 4 ASN B O 1
ATOM 824 N N . TYR B 1 5 ? 17.125 -1.136 -10.438 1 75.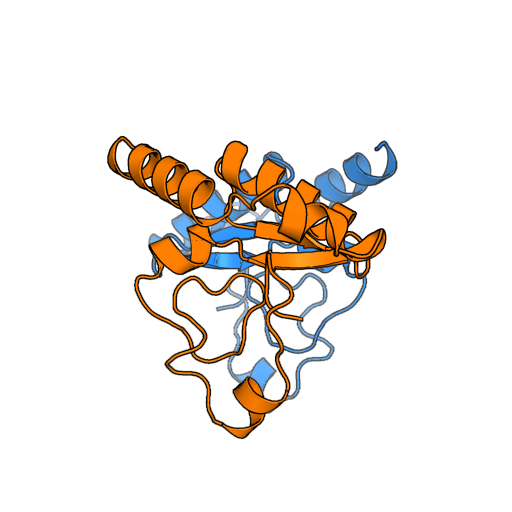62 5 TYR B N 1
ATOM 825 C CA . TYR B 1 5 ? 16.812 -1.778 -11.711 1 75.62 5 TYR B CA 1
ATOM 826 C C . TYR B 1 5 ? 16.922 -3.293 -11.602 1 75.62 5 TYR B C 1
ATOM 828 O O . TYR B 1 5 ? 16.047 -4.023 -12.078 1 75.62 5 TYR B O 1
ATOM 836 N N . THR B 1 6 ? 17.875 -3.668 -10.875 1 90.94 6 THR B N 1
ATOM 837 C CA . THR B 1 6 ? 18.109 -5.105 -10.758 1 90.94 6 THR B CA 1
ATOM 838 C C . THR B 1 6 ? 17 -5.758 -9.938 1 90.94 6 THR B C 1
ATOM 840 O O . THR B 1 6 ? 16.609 -6.902 -10.195 1 90.94 6 THR B O 1
ATOM 843 N N . LEU B 1 7 ? 16.469 -4.973 -9.062 1 93.31 7 LEU B N 1
ATOM 844 C CA . LEU B 1 7 ? 15.375 -5.492 -8.242 1 93.31 7 LEU B CA 1
ATOM 845 C C . LEU B 1 7 ? 14.141 -5.785 -9.086 1 93.31 7 LEU B C 1
ATOM 847 O O . LEU B 1 7 ? 13.562 -6.871 -8.992 1 93.31 7 LEU B O 1
ATOM 851 N N . PHE B 1 8 ? 13.805 -4.973 -9.969 1 94.25 8 PHE B N 1
ATOM 852 C CA . PHE B 1 8 ? 12.586 -5.133 -10.758 1 94.25 8 PHE B CA 1
ATOM 853 C C . PHE B 1 8 ? 12.781 -6.191 -11.844 1 94.25 8 PHE B C 1
ATOM 855 O O . PHE B 1 8 ? 11.852 -6.914 -12.188 1 94.25 8 PHE B O 1
ATOM 862 N N . GLU B 1 9 ? 13.961 -6.262 -12.336 1 94.69 9 GLU B N 1
ATOM 863 C CA . GLU B 1 9 ? 14.234 -7.355 -13.266 1 94.69 9 GLU B CA 1
ATOM 864 C C . GLU B 1 9 ? 14.078 -8.711 -12.578 1 94.69 9 GLU B C 1
ATOM 866 O O . GLU B 1 9 ? 13.461 -9.625 -13.133 1 94.69 9 GLU B O 1
ATOM 871 N N . ALA B 1 10 ? 14.633 -8.758 -11.43 1 95.44 10 ALA B N 1
ATOM 872 C CA . ALA B 1 10 ? 14.484 -9.992 -10.656 1 95.44 10 ALA B CA 1
ATOM 873 C C . ALA B 1 10 ? 13.023 -10.266 -10.336 1 95.44 10 ALA B C 1
ATOM 875 O O . ALA B 1 10 ? 12.57 -11.414 -10.391 1 95.44 10 ALA B O 1
ATOM 876 N N . ALA B 1 11 ? 12.297 -9.25 -10.031 1 96.25 11 ALA B N 1
ATOM 877 C CA . ALA B 1 11 ? 10.875 -9.375 -9.711 1 96.25 11 ALA B CA 1
ATOM 878 C C . ALA B 1 11 ? 10.086 -9.906 -10.906 1 96.25 11 ALA B C 1
ATOM 880 O O . ALA B 1 11 ? 9.273 -10.82 -10.766 1 96.25 11 ALA B O 1
ATOM 881 N N . VAL B 1 12 ? 10.352 -9.336 -12.07 1 95.81 12 VAL B N 1
ATOM 882 C CA . VAL B 1 12 ? 9.672 -9.758 -13.289 1 95.81 12 VAL B CA 1
ATOM 883 C C . VAL B 1 12 ? 9.969 -11.234 -13.562 1 95.81 12 VAL B C 1
ATOM 885 O O . VAL B 1 12 ? 9.062 -12.016 -13.852 1 95.81 12 VAL B O 1
ATOM 888 N N . ASN B 1 13 ? 11.188 -11.625 -13.422 1 94.69 13 ASN B N 1
ATOM 889 C CA . ASN B 1 13 ? 11.578 -13.016 -13.672 1 94.69 13 ASN B CA 1
ATOM 890 C C . ASN B 1 13 ? 10.922 -13.969 -12.68 1 94.69 13 ASN B C 1
ATOM 892 O O . ASN B 1 13 ? 10.531 -15.078 -13.039 1 94.69 13 ASN B O 1
ATOM 896 N N . LYS B 1 14 ? 10.797 -13.5 -11.461 1 94.69 14 LYS B N 1
ATOM 897 C CA . LYS B 1 14 ? 10.195 -14.336 -10.43 1 94.69 14 LYS B CA 1
ATOM 898 C C . LYS B 1 14 ? 8.68 -14.438 -10.617 1 94.69 14 LYS B C 1
ATOM 900 O O . LYS B 1 14 ? 8.07 -15.438 -10.242 1 94.69 14 LYS B O 1
ATOM 905 N N . ALA B 1 15 ? 8.094 -13.445 -11.203 1 95.31 15 ALA B N 1
ATOM 906 C CA . ALA B 1 15 ? 6.641 -13.375 -11.312 1 95.31 15 ALA B CA 1
ATOM 907 C C . ALA B 1 15 ? 6.16 -14.031 -12.609 1 95.31 15 ALA B C 1
ATOM 909 O O . ALA B 1 15 ? 4.977 -14.344 -12.75 1 95.31 15 ALA B O 1
ATOM 910 N N . LYS B 1 16 ? 6.996 -14.219 -13.484 1 92.19 16 LYS B N 1
ATOM 911 C CA . LYS B 1 16 ? 6.602 -14.859 -14.742 1 92.19 16 LYS B CA 1
ATOM 912 C C . LYS B 1 16 ? 6.059 -16.266 -14.492 1 92.19 16 LYS B C 1
ATOM 914 O O . LYS B 1 16 ? 6.578 -17 -13.656 1 92.19 16 LYS B O 1
ATOM 919 N N . VAL B 1 17 ? 4.98 -16.594 -15.219 1 88.94 17 VAL B N 1
ATOM 920 C CA . VAL B 1 17 ? 4.371 -17.922 -15.094 1 88.94 17 VAL B CA 1
ATOM 921 C C . VAL B 1 17 ? 4.43 -18.641 -16.438 1 88.94 17 VAL B C 1
ATOM 923 O O . VAL B 1 17 ? 4.348 -18 -17.5 1 88.94 17 VAL B O 1
ATOM 926 N N . ALA B 1 18 ? 4.586 -19.969 -16.297 1 84.75 18 ALA B N 1
ATOM 927 C CA . ALA B 1 18 ? 4.523 -20.797 -17.484 1 84.75 18 ALA B CA 1
ATOM 928 C C . ALA B 1 18 ? 3.127 -20.781 -18.109 1 84.75 18 ALA B C 1
ATOM 930 O O . ALA B 1 18 ? 2.133 -20.625 -17.391 1 84.75 18 ALA B O 1
ATOM 931 N N . TRP B 1 19 ? 3.158 -20.906 -19.344 1 86.81 19 TRP B N 1
ATOM 932 C CA . TRP B 1 19 ? 1.904 -20.875 -20.078 1 86.81 19 TRP B CA 1
ATOM 933 C C . TRP B 1 19 ? 0.888 -21.844 -19.484 1 86.81 19 TRP B C 1
ATOM 935 O O . TRP B 1 19 ? -0.282 -21.5 -19.312 1 86.81 19 TRP B O 1
ATOM 945 N N . VAL B 1 20 ? 1.312 -23.031 -19.156 1 84.5 20 VAL B N 1
ATOM 946 C CA . VAL B 1 20 ? 0.427 -24.062 -18.625 1 84.5 20 VAL B CA 1
ATOM 947 C C . VAL B 1 20 ? -0.213 -23.594 -17.328 1 84.5 20 VAL B C 1
ATOM 949 O O . VAL B 1 20 ? -1.369 -23.922 -17.047 1 84.5 20 VAL B O 1
ATOM 952 N N . ASN B 1 21 ? 0.463 -22.891 -16.484 1 85.44 21 ASN B N 1
ATOM 953 C CA . ASN B 1 21 ? -0.072 -22.344 -15.25 1 85.44 21 ASN B CA 1
ATOM 954 C C . ASN B 1 21 ? -1.027 -21.172 -15.516 1 85.44 21 ASN B C 1
ATOM 956 O O . ASN B 1 21 ? -2.061 -21.047 -14.852 1 85.44 21 ASN B O 1
ATOM 960 N N . TYR B 1 22 ? -0.688 -20.469 -16.516 1 89.94 22 TYR B N 1
ATOM 961 C CA . TYR B 1 22 ? -1.535 -19.344 -16.875 1 89.94 22 TYR B CA 1
ATOM 962 C C . TYR B 1 22 ? -2.896 -19.828 -17.375 1 89.94 22 TYR B C 1
ATOM 964 O O . TYR B 1 22 ? -3.928 -19.25 -17.016 1 89.94 22 TYR B O 1
ATOM 972 N N . ASP B 1 23 ? -2.902 -20.922 -18.156 1 90.56 23 ASP B N 1
ATOM 973 C CA . ASP B 1 23 ? -4.133 -21.469 -18.734 1 90.56 23 ASP B CA 1
ATOM 974 C C . ASP B 1 23 ? -5.059 -21.984 -17.625 1 90.56 23 ASP B C 1
ATOM 976 O O . ASP B 1 23 ? -6.273 -22.047 -17.812 1 90.56 23 ASP B O 1
ATOM 980 N N . GLY B 1 24 ? -4.5 -22.391 -16.562 1 93.44 24 GLY B N 1
ATOM 981 C CA . GLY B 1 24 ? -5.277 -22.922 -15.445 1 93.44 24 GLY B CA 1
ATOM 982 C C . GLY B 1 24 ? -5.934 -21.844 -14.609 1 93.44 24 GLY B C 1
ATOM 983 O O . GLY B 1 24 ? -6.82 -22.141 -13.797 1 93.44 24 GLY B O 1
ATOM 984 N N . LEU B 1 25 ? -5.629 -20.594 -14.844 1 96.12 25 LEU B N 1
ATOM 985 C CA . LEU B 1 25 ? -6.184 -19.484 -14.062 1 96.12 25 LEU B CA 1
ATOM 986 C C . LEU B 1 25 ? -7.578 -19.125 -14.555 1 96.12 25 LEU B C 1
ATOM 988 O O . LEU B 1 25 ? -7.863 -19.219 -15.75 1 96.12 25 LEU B O 1
ATOM 992 N N . THR B 1 26 ? -8.352 -18.734 -13.633 1 96.38 26 THR B N 1
ATOM 993 C CA . THR B 1 26 ? -9.648 -18.188 -14 1 96.38 26 THR B CA 1
ATOM 994 C C . THR B 1 26 ? -9.484 -16.828 -14.68 1 96.38 26 THR B C 1
ATOM 996 O O . THR B 1 26 ? -8.398 -16.234 -14.641 1 96.38 26 THR B O 1
ATOM 999 N N . SER B 1 27 ? -10.516 -16.391 -15.281 1 96.81 27 SER B N 1
ATOM 1000 C CA . SER B 1 27 ? -10.484 -15.086 -15.945 1 96.81 27 SER B CA 1
ATOM 1001 C C . SER B 1 27 ? -10.102 -13.977 -14.969 1 96.81 27 SER B C 1
ATOM 1003 O O . SER B 1 27 ? -9.297 -13.102 -15.289 1 96.81 27 SER B O 1
ATOM 1005 N N . GLU B 1 28 ? -10.656 -14.047 -13.805 1 97.12 28 GLU B N 1
ATOM 1006 C CA . GLU B 1 28 ? -10.336 -13.062 -12.773 1 97.12 28 GLU B CA 1
ATOM 1007 C C . GLU B 1 28 ? -8.867 -13.148 -12.359 1 97.12 28 GLU B C 1
ATOM 1009 O O . GLU B 1 28 ? -8.195 -12.125 -12.234 1 97.12 28 GLU B O 1
ATOM 1014 N N . GLU B 1 29 ? -8.438 -14.312 -12.203 1 97.19 29 GLU B N 1
ATOM 1015 C CA . GLU B 1 29 ? -7.051 -14.516 -11.805 1 97.19 29 GLU B CA 1
ATOM 1016 C C . GLU B 1 29 ? -6.086 -14.055 -12.891 1 97.19 29 GLU B C 1
ATOM 1018 O O . GLU B 1 29 ? -5.02 -13.516 -12.594 1 97.19 29 GLU B O 1
ATOM 1023 N N . ARG B 1 30 ? -6.449 -14.242 -14.148 1 97.5 30 ARG B N 1
ATOM 1024 C CA . ARG B 1 30 ? -5.637 -13.75 -15.258 1 97.5 30 ARG B CA 1
ATOM 1025 C C . ARG B 1 30 ? -5.535 -12.227 -15.227 1 97.5 30 ARG B C 1
ATOM 1027 O O . ARG B 1 30 ? -4.461 -11.672 -15.453 1 97.5 30 ARG B O 1
ATOM 1034 N N . THR B 1 31 ? -6.648 -11.656 -14.898 1 98 31 THR B N 1
ATOM 1035 C CA . THR B 1 31 ? -6.645 -10.203 -14.828 1 98 31 THR B CA 1
ATOM 1036 C C . THR B 1 31 ? -5.738 -9.719 -13.703 1 98 31 THR B C 1
ATOM 1038 O O . THR B 1 31 ? -4.984 -8.758 -13.875 1 98 31 THR B O 1
ATOM 1041 N N . ILE B 1 32 ? -5.809 -10.375 -12.594 1 97.94 32 ILE B N 1
ATOM 1042 C CA . ILE B 1 32 ? -4.957 -10.031 -11.461 1 97.94 32 ILE B CA 1
ATOM 1043 C C . ILE B 1 32 ? -3.49 -10.203 -11.852 1 97.94 32 ILE B C 1
ATOM 1045 O O . ILE B 1 32 ? -2.666 -9.328 -11.578 1 97.94 32 ILE B O 1
ATOM 1049 N N . HIS B 1 33 ? -3.205 -11.32 -12.445 1 97.88 33 HIS B N 1
ATOM 1050 C CA . HIS B 1 33 ? -1.841 -11.586 -12.891 1 97.88 33 HIS B CA 1
ATOM 1051 C C . HIS B 1 33 ? -1.347 -10.5 -13.836 1 97.88 33 HIS B C 1
ATOM 1053 O O . HIS B 1 33 ? -0.227 -10.008 -13.688 1 97.88 33 HIS B O 1
ATOM 1059 N N . MET B 1 34 ? -2.18 -10.055 -14.805 1 97.56 34 MET B N 1
ATOM 1060 C CA . MET B 1 34 ? -1.802 -9.047 -15.789 1 97.56 34 MET B CA 1
ATOM 1061 C C . MET B 1 34 ? -1.527 -7.703 -15.117 1 97.56 34 MET B C 1
ATOM 1063 O O . MET B 1 34 ? -0.545 -7.031 -15.438 1 97.56 34 MET B O 1
ATOM 1067 N N . GLU B 1 35 ? -2.402 -7.359 -14.203 1 98 35 GLU B N 1
ATOM 1068 C CA . GLU B 1 35 ? -2.189 -6.102 -13.492 1 98 35 GLU B CA 1
ATOM 1069 C C . GLU B 1 35 ? -0.903 -6.145 -12.672 1 98 35 GLU B C 1
ATOM 1071 O O . GLU B 1 35 ? -0.182 -5.145 -12.586 1 98 35 GLU B O 1
ATOM 1076 N N . HIS B 1 36 ? -0.657 -7.25 -12.07 1 98.44 36 HIS B N 1
ATOM 1077 C CA . HIS B 1 36 ? 0.571 -7.41 -11.297 1 98.44 36 HIS B CA 1
ATOM 1078 C C . HIS B 1 36 ? 1.801 -7.297 -12.188 1 98.44 36 HIS B C 1
ATOM 1080 O O . HIS B 1 36 ? 2.736 -6.559 -11.875 1 98.44 36 HIS B O 1
ATOM 1086 N N . MET B 1 37 ? 1.771 -7.938 -13.297 1 98.19 37 MET B N 1
ATOM 1087 C CA . MET B 1 37 ? 2.893 -7.91 -14.234 1 98.19 37 MET B CA 1
ATOM 1088 C C . MET B 1 37 ? 3.121 -6.496 -14.766 1 98.19 37 MET B C 1
ATOM 1090 O O . MET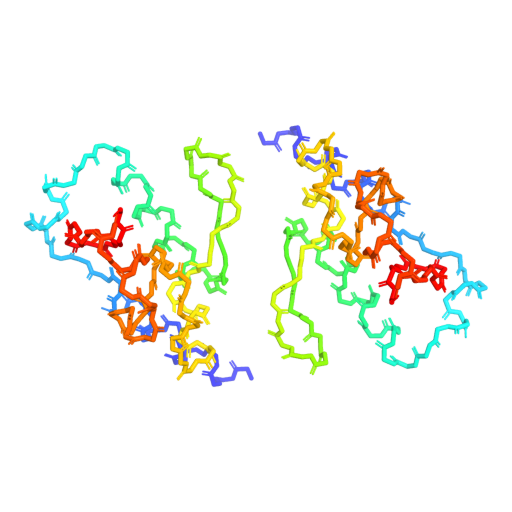 B 1 37 ? 4.262 -6.035 -14.844 1 98.19 37 MET B O 1
ATOM 1094 N N . LYS B 1 38 ? 2.074 -5.898 -15.125 1 97.62 38 LYS B N 1
ATOM 1095 C CA . LYS B 1 38 ? 2.186 -4.52 -15.594 1 97.62 38 LYS B CA 1
ATOM 1096 C C . LYS B 1 38 ? 2.842 -3.635 -14.531 1 97.62 38 LYS B C 1
ATOM 1098 O O . LYS B 1 38 ? 3.723 -2.834 -14.852 1 97.62 38 LYS B O 1
ATOM 1103 N N . ALA B 1 39 ? 2.412 -3.812 -13.336 1 97.25 39 ALA B N 1
ATOM 1104 C CA . ALA B 1 39 ? 2.945 -2.998 -12.242 1 97.25 39 ALA B CA 1
ATOM 1105 C C . ALA B 1 39 ? 4.445 -3.221 -12.078 1 97.25 39 ALA B C 1
ATOM 1107 O O . ALA B 1 39 ? 5.215 -2.26 -11.984 1 97.25 39 ALA B O 1
ATOM 1108 N N . ILE B 1 40 ? 4.883 -4.41 -12.062 1 97.38 40 ILE B N 1
ATOM 1109 C CA . ILE B 1 40 ? 6.293 -4.676 -11.812 1 97.38 40 ILE B CA 1
ATOM 1110 C C . ILE B 1 40 ? 7.121 -4.254 -13.031 1 97.38 40 ILE B C 1
ATOM 1112 O O . ILE B 1 40 ? 8.258 -3.797 -12.883 1 97.38 40 ILE B O 1
ATOM 1116 N N . ASN B 1 41 ? 6.535 -4.375 -14.203 1 97 41 ASN B N 1
ATOM 1117 C CA . ASN B 1 41 ? 7.23 -3.875 -15.383 1 97 41 ASN B CA 1
ATOM 1118 C C . ASN B 1 41 ? 7.398 -2.359 -15.336 1 97 41 ASN B C 1
ATOM 1120 O O . ASN B 1 41 ? 8.391 -1.825 -15.82 1 97 41 ASN B O 1
ATOM 1124 N N . ASP B 1 42 ? 6.43 -1.751 -14.711 1 95.12 42 ASP B N 1
ATOM 1125 C CA . ASP B 1 42 ? 6.473 -0.299 -14.57 1 95.12 42 ASP B CA 1
ATOM 1126 C C . ASP B 1 42 ? 7.223 0.103 -13.297 1 95.12 42 ASP B C 1
ATOM 1128 O O . ASP B 1 42 ? 7.164 1.261 -12.875 1 95.12 42 ASP B O 1
ATOM 1132 N N . ARG B 1 43 ? 7.773 -0.767 -12.68 1 94.62 43 ARG B N 1
ATOM 1133 C CA . ARG B 1 43 ? 8.609 -0.562 -11.492 1 94.62 43 ARG B CA 1
ATOM 1134 C C . ARG B 1 43 ? 7.785 0.007 -10.344 1 94.62 43 ARG B C 1
ATOM 1136 O O . ARG B 1 43 ? 8.273 0.857 -9.594 1 94.62 43 ARG B O 1
ATOM 1143 N N . LYS B 1 44 ? 6.621 -0.45 -10.312 1 93.69 44 LYS B N 1
ATOM 1144 C CA . LYS B 1 44 ? 5.73 -0.042 -9.234 1 93.69 44 LYS B CA 1
ATOM 1145 C C . LYS B 1 44 ? 5.738 -1.065 -8.102 1 93.69 44 LYS B C 1
ATOM 1147 O O . LYS B 1 44 ? 5.938 -2.258 -8.336 1 93.69 44 LYS B O 1
ATOM 1152 N N . LEU B 1 45 ? 5.445 -0.506 -6.934 1 95.75 45 LEU B N 1
ATOM 1153 C CA . LEU B 1 45 ? 5.484 -1.358 -5.75 1 95.75 45 LEU B CA 1
ATOM 1154 C C . LEU B 1 45 ? 4.078 -1.801 -5.355 1 95.75 45 LEU B C 1
ATOM 1156 O O . LEU B 1 45 ? 3.914 -2.633 -4.461 1 95.75 45 LEU B O 1
ATOM 1160 N N . THR B 1 46 ? 3.1 -1.224 -5.961 1 97.12 46 THR B N 1
ATOM 1161 C CA . THR B 1 46 ? 1.708 -1.57 -5.699 1 97.12 46 THR B CA 1
ATOM 1162 C C . THR B 1 46 ? 0.891 -1.546 -6.988 1 97.12 46 THR B C 1
ATOM 1164 O O . THR B 1 46 ? 1.356 -1.047 -8.016 1 97.12 46 THR B O 1
ATOM 1167 N N . TYR B 1 47 ? -0.253 -2.133 -6.949 1 97 47 TYR B N 1
ATOM 1168 C CA . TYR B 1 47 ? -1.271 -2.004 -7.984 1 97 47 TYR B CA 1
ATOM 1169 C C . TYR B 1 47 ? -2.67 -2.09 -7.391 1 97 47 TYR B C 1
ATOM 1171 O O . TYR B 1 47 ? -2.834 -2.461 -6.223 1 97 47 TYR B O 1
ATOM 1179 N N . LEU B 1 48 ? -3.574 -1.688 -8.172 1 95.69 48 LEU B N 1
ATOM 1180 C CA . LEU B 1 48 ? -4.961 -1.785 -7.727 1 95.69 48 LEU B CA 1
ATOM 1181 C C . LEU B 1 48 ? -5.562 -3.133 -8.117 1 95.69 48 LEU B C 1
ATOM 1183 O O . LEU B 1 48 ? -5.504 -3.529 -9.281 1 95.69 48 LEU B O 1
ATOM 1187 N N . ASP B 1 49 ? -6.102 -3.77 -7.086 1 96.88 49 ASP B N 1
ATOM 1188 C CA . ASP B 1 49 ? -6.809 -5.016 -7.371 1 96.88 49 ASP B CA 1
ATOM 1189 C C . ASP B 1 49 ? -7.984 -4.773 -8.312 1 96.88 49 ASP B C 1
ATOM 1191 O O . ASP B 1 49 ? -8.875 -3.977 -8.016 1 96.88 49 ASP B O 1
ATOM 1195 N N . PRO B 1 50 ? -7.984 -5.5 -9.391 1 95.69 50 PRO B N 1
ATOM 1196 C CA . PRO B 1 50 ? -9.047 -5.223 -10.359 1 95.69 50 PRO B CA 1
ATOM 1197 C C . PRO B 1 50 ? -10.422 -5.645 -9.867 1 95.69 50 PRO B C 1
ATOM 1199 O O . PRO B 1 50 ? -11.438 -5.18 -10.391 1 95.69 50 PRO B O 1
ATOM 1202 N N . LYS B 1 51 ? -10.438 -6.492 -8.945 1 93.94 51 LYS B N 1
ATOM 1203 C CA . LYS B 1 51 ? -11.719 -6.977 -8.438 1 93.94 51 LYS B CA 1
ATOM 1204 C C . LYS B 1 51 ? -12.211 -6.129 -7.27 1 93.94 51 LYS B C 1
ATOM 1206 O O . LYS B 1 51 ? -13.367 -5.695 -7.25 1 93.94 51 LYS B O 1
ATOM 1211 N N . THR B 1 52 ? -11.32 -5.801 -6.332 1 92.25 52 THR B N 1
ATOM 1212 C CA . THR B 1 52 ? -11.75 -5.18 -5.082 1 92.25 52 THR B CA 1
ATOM 1213 C C . THR B 1 52 ? -11.453 -3.684 -5.094 1 92.25 52 THR B C 1
ATOM 1215 O O . THR B 1 52 ? -12.023 -2.926 -4.312 1 92.25 52 THR B O 1
ATOM 1218 N N . GLY B 1 53 ? -10.422 -3.307 -5.91 1 90.62 53 GLY B N 1
ATOM 1219 C CA . GLY B 1 53 ? -10 -1.916 -5.91 1 90.62 53 GLY B CA 1
ATOM 1220 C C . GLY B 1 53 ? -8.992 -1.598 -4.816 1 90.62 53 GLY B C 1
ATOM 1221 O O . GLY B 1 53 ? -8.539 -0.458 -4.695 1 90.62 53 GLY B O 1
ATOM 1222 N N . TYR B 1 54 ? -8.633 -2.582 -4.102 1 93.25 54 TYR B N 1
ATOM 1223 C CA . TYR B 1 54 ? -7.664 -2.389 -3.025 1 93.25 54 TYR B CA 1
ATOM 1224 C C . TYR B 1 54 ? -6.246 -2.289 -3.578 1 93.25 54 TYR B C 1
ATOM 1226 O O . TYR B 1 54 ? -5.949 -2.838 -4.641 1 93.25 54 TYR B O 1
ATOM 1234 N N . VAL B 1 55 ? -5.469 -1.551 -2.879 1 95.56 55 VAL B N 1
ATOM 1235 C CA . VAL B 1 55 ? -4.051 -1.495 -3.213 1 95.56 55 VAL B CA 1
ATOM 1236 C C . VAL B 1 55 ? -3.367 -2.791 -2.785 1 95.56 55 VAL B C 1
ATOM 1238 O O . VAL B 1 55 ? -3.516 -3.232 -1.643 1 95.56 55 VAL B O 1
ATOM 1241 N N . VAL B 1 56 ? -2.652 -3.408 -3.744 1 97.62 56 VAL B N 1
ATOM 1242 C CA . VAL B 1 56 ? -1.956 -4.664 -3.477 1 97.62 56 VAL B CA 1
ATOM 1243 C C . VAL B 1 56 ? -0.456 -4.477 -3.695 1 97.62 56 VAL B C 1
ATOM 1245 O O . VAL B 1 56 ? -0.037 -3.861 -4.68 1 97.62 56 VAL B O 1
ATOM 1248 N N . PHE B 1 57 ? 0.351 -5.031 -2.777 1 97.88 57 PHE B N 1
ATOM 1249 C CA . PHE B 1 57 ? 1.802 -4.957 -2.896 1 97.88 57 PHE B CA 1
ATOM 1250 C C . PHE B 1 57 ? 2.314 -5.961 -3.924 1 97.88 57 PHE B C 1
ATOM 1252 O O . PHE B 1 57 ? 1.857 -7.105 -3.961 1 97.88 57 PHE B O 1
ATOM 1259 N N . THR B 1 58 ? 3.201 -5.512 -4.715 1 98.31 58 THR B N 1
ATOM 1260 C CA . THR B 1 58 ? 3.781 -6.379 -5.734 1 98.31 58 THR B CA 1
ATOM 1261 C C . THR B 1 58 ? 4.852 -7.285 -5.133 1 98.31 58 THR B C 1
ATOM 1263 O O . THR B 1 58 ? 5.297 -7.066 -4.004 1 98.31 58 THR B O 1
ATOM 1266 N N . ILE B 1 59 ? 5.23 -8.242 -5.977 1 98.56 59 ILE B N 1
ATOM 1267 C CA . ILE B 1 59 ? 6.336 -9.102 -5.566 1 98.56 59 ILE B CA 1
ATOM 1268 C C . ILE B 1 59 ? 7.605 -8.266 -5.391 1 98.56 59 ILE B C 1
ATOM 1270 O O . ILE B 1 59 ? 8.43 -8.547 -4.52 1 98.56 59 ILE B O 1
ATOM 1274 N N . SER B 1 60 ? 7.789 -7.195 -6.16 1 97.12 60 SER B N 1
ATOM 1275 C CA . SER B 1 60 ? 8.953 -6.328 -6.027 1 97.12 60 SER B CA 1
ATOM 1276 C C . SER B 1 60 ? 8.977 -5.637 -4.668 1 97.12 60 SER B C 1
ATOM 1278 O O . SER B 1 60 ? 10.039 -5.469 -4.066 1 97.12 60 SER B O 1
ATOM 1280 N N . HIS B 1 61 ? 7.832 -5.277 -4.254 1 97.19 61 HIS B N 1
ATOM 1281 C CA . HIS B 1 61 ? 7.734 -4.703 -2.916 1 97.19 61 HIS B CA 1
ATOM 1282 C C . HIS B 1 61 ? 8.242 -5.68 -1.859 1 97.19 61 HIS B C 1
ATOM 1284 O O . HIS B 1 61 ? 9.039 -5.309 -0.998 1 97.19 61 HIS B O 1
ATOM 1290 N N . HIS B 1 62 ? 7.766 -6.855 -1.969 1 97.5 62 HIS B N 1
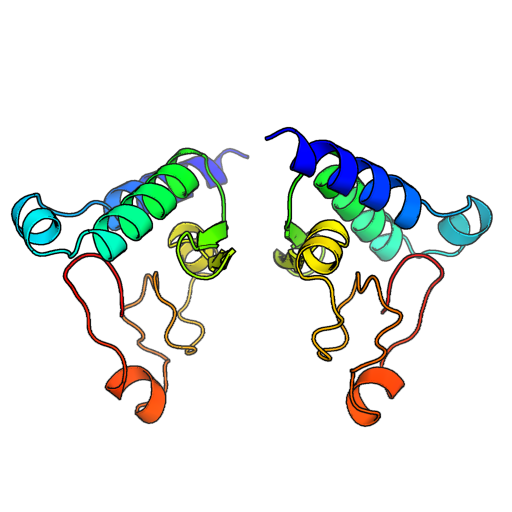ATOM 1291 C CA . HIS B 1 62 ? 8.141 -7.859 -0.981 1 97.5 62 HIS B CA 1
ATOM 1292 C C . HIS B 1 62 ? 9.625 -8.18 -1.058 1 97.5 62 HIS B C 1
ATOM 1294 O O . HIS B 1 62 ? 10.273 -8.398 -0.031 1 97.5 62 HIS B O 1
ATOM 1300 N N . MET B 1 63 ? 10.109 -8.211 -2.238 1 97 63 MET B N 1
ATOM 1301 C CA . MET B 1 63 ? 11.539 -8.469 -2.412 1 97 63 MET B CA 1
ATOM 1302 C C . MET B 1 63 ? 12.367 -7.316 -1.846 1 97 63 MET B C 1
ATOM 1304 O O . MET B 1 63 ? 13.414 -7.543 -1.239 1 97 63 MET B O 1
ATOM 1308 N N . LYS B 1 64 ? 11.859 -6.152 -2.027 1 94.69 64 LYS B N 1
ATOM 1309 C CA . LYS B 1 64 ? 12.555 -4.992 -1.476 1 94.69 64 LYS B CA 1
ATOM 1310 C C . LYS B 1 64 ? 12.617 -5.062 0.047 1 94.69 64 LYS B C 1
ATOM 1312 O O . LYS B 1 64 ? 13.625 -4.68 0.648 1 94.69 64 LYS B O 1
ATOM 1317 N N . ARG B 1 65 ? 11.586 -5.551 0.655 1 93.62 65 ARG B N 1
ATOM 1318 C CA . ARG B 1 65 ? 11.531 -5.715 2.105 1 93.62 65 ARG B CA 1
ATOM 1319 C C . ARG B 1 65 ? 12.586 -6.715 2.578 1 93.62 65 ARG B C 1
ATOM 1321 O O . ARG B 1 65 ? 13.078 -6.621 3.703 1 93.62 65 ARG B O 1
ATOM 1328 N N . GLY B 1 66 ? 12.773 -7.711 1.774 1 95.69 66 GLY B N 1
ATOM 1329 C CA . GLY B 1 66 ? 13.898 -8.594 2.025 1 95.69 66 GLY B CA 1
ATOM 1330 C C . GLY B 1 66 ? 13.539 -9.797 2.871 1 95.69 66 GLY B C 1
ATOM 1331 O O . GLY B 1 66 ? 14.383 -10.664 3.125 1 95.69 66 GLY B O 1
ATOM 1332 N N . LYS B 1 67 ? 12.328 -9.844 3.404 1 97.56 67 LYS B N 1
ATOM 1333 C CA . LYS B 1 67 ? 11.859 -10.977 4.188 1 97.56 67 LYS B CA 1
ATOM 1334 C C . LYS B 1 67 ? 10.336 -11.078 4.16 1 97.56 67 LYS B C 1
ATOM 1336 O O . LYS B 1 67 ? 9.648 -10.102 3.857 1 97.56 67 LYS B O 1
ATOM 1341 N N . CYS B 1 68 ? 9.859 -12.266 4.406 1 98.31 68 CYS B N 1
ATOM 1342 C CA . CYS B 1 68 ? 8.414 -12.453 4.523 1 98.31 68 CYS B CA 1
ATOM 1343 C C . CYS B 1 68 ? 7.863 -11.703 5.727 1 98.31 68 CYS B C 1
ATOM 1345 O O . CYS B 1 68 ? 8.352 -11.867 6.844 1 98.31 68 CYS B O 1
ATOM 1347 N N . CYS B 1 69 ? 6.801 -11.016 5.527 1 96.62 69 CYS B N 1
ATOM 1348 C CA . CYS B 1 69 ? 6.203 -10.242 6.613 1 96.62 69 CYS B CA 1
ATOM 1349 C C . CYS B 1 69 ? 5.301 -11.109 7.477 1 96.62 69 CYS B C 1
ATOM 1351 O O . CYS B 1 69 ? 4.961 -10.742 8.602 1 96.62 69 CYS B O 1
ATOM 1353 N N . GLY B 1 70 ? 4.816 -12.227 6.887 1 97.81 70 GLY B N 1
ATOM 1354 C CA . GLY B 1 70 ? 4.047 -13.18 7.672 1 97.81 70 GLY B CA 1
ATOM 1355 C C . GLY B 1 70 ? 2.549 -12.992 7.543 1 97.81 70 GLY B C 1
ATOM 1356 O O . GLY B 1 70 ? 1.771 -13.672 8.211 1 97.81 70 GLY B O 1
ATOM 1357 N N . SER B 1 71 ? 2.055 -12.18 6.605 1 96.75 71 SER B N 1
ATOM 1358 C CA . SER B 1 71 ? 0.645 -11.812 6.543 1 96.75 71 SER B CA 1
ATOM 1359 C C . SER B 1 71 ? -0.096 -12.633 5.496 1 96.75 71 SER B C 1
ATOM 1361 O O . SER B 1 71 ? -1.293 -12.438 5.277 1 96.75 71 SER B O 1
ATOM 1363 N N . GLY B 1 72 ? 0.558 -13.516 4.812 1 97.81 72 GLY B N 1
ATOM 1364 C CA . GLY B 1 72 ? -0.082 -14.305 3.775 1 97.81 72 GLY B CA 1
ATOM 1365 C C . GLY B 1 72 ? -0.409 -13.508 2.529 1 97.81 72 GLY B C 1
ATOM 1366 O O . GLY B 1 72 ? -1.48 -13.672 1.942 1 97.81 72 GLY B O 1
ATOM 1367 N N . CYS B 1 73 ? 0.515 -12.742 2.096 1 98.12 73 CYS B N 1
ATOM 1368 C CA . CYS B 1 73 ? 0.291 -11.797 1.007 1 98.12 73 CYS B CA 1
ATOM 1369 C C . CYS B 1 73 ? 0.121 -12.523 -0.321 1 98.12 73 CYS B C 1
ATOM 1371 O O . CYS B 1 73 ? 0.736 -13.57 -0.545 1 98.12 73 CYS B O 1
ATOM 1373 N N . ARG B 1 74 ? -0.553 -11.938 -1.186 1 98.19 74 ARG B N 1
ATOM 1374 C CA . ARG B 1 74 ? -0.896 -12.523 -2.479 1 98.19 74 ARG B CA 1
ATOM 1375 C C . ARG B 1 74 ? 0.357 -12.805 -3.301 1 98.19 74 ARG B C 1
ATOM 1377 O O . ARG B 1 74 ? 0.491 -13.875 -3.889 1 98.19 74 ARG B O 1
ATOM 1384 N N . HIS B 1 75 ? 1.32 -11.805 -3.277 1 98.56 75 HIS B N 1
ATOM 1385 C CA . HIS B 1 75 ? 2.508 -11.914 -4.117 1 98.56 75 HIS B CA 1
ATOM 1386 C C . HIS B 1 75 ? 3.76 -12.133 -3.277 1 98.56 75 HIS B C 1
ATOM 1388 O O . HIS B 1 75 ? 4.832 -11.617 -3.602 1 98.56 75 HIS B O 1
ATOM 1394 N N . CYS B 1 76 ? 3.609 -12.875 -2.248 1 98.44 76 CYS B N 1
ATOM 1395 C CA . CYS B 1 76 ? 4.75 -13.156 -1.383 1 98.44 76 CYS B CA 1
ATOM 1396 C C . CYS B 1 76 ? 5.887 -13.797 -2.168 1 98.44 76 CYS B C 1
ATOM 1398 O O . CYS B 1 76 ? 5.672 -14.773 -2.896 1 98.44 76 CYS B O 1
ATOM 1400 N N . ALA B 1 77 ? 6.996 -13.266 -1.945 1 97.56 77 ALA B N 1
ATOM 1401 C CA . ALA B 1 77 ? 8.156 -13.766 -2.676 1 97.56 77 ALA B CA 1
ATOM 1402 C C . ALA B 1 77 ? 8.844 -14.891 -1.914 1 97.56 77 ALA B C 1
ATOM 1404 O O . ALA B 1 77 ? 9.781 -15.516 -2.422 1 97.56 77 ALA B O 1
ATOM 1405 N N . TYR B 1 78 ? 8.312 -15.25 -0.743 1 97.81 78 TYR B N 1
ATOM 1406 C CA . TYR B 1 78 ? 9.078 -16.094 0.164 1 97.81 78 TYR B CA 1
ATOM 1407 C C . TYR B 1 78 ? 8.266 -17.297 0.613 1 97.81 78 TYR B C 1
ATOM 1409 O O . TYR B 1 78 ? 8.469 -17.812 1.716 1 97.81 78 TYR B O 1
ATOM 1417 N N . ASN B 1 79 ? 7.309 -17.625 -0.149 1 96.81 79 ASN B N 1
ATOM 1418 C CA . ASN B 1 79 ? 6.492 -18.797 0.082 1 96.81 79 ASN B CA 1
ATOM 1419 C C . ASN B 1 79 ? 5.793 -18.75 1.438 1 96.81 79 ASN B C 1
ATOM 1421 O O . ASN B 1 79 ? 5.672 -19.766 2.121 1 96.81 79 ASN B O 1
ATOM 1425 N N . MET B 1 80 ? 5.469 -17.594 1.929 1 97.69 80 MET B N 1
ATOM 1426 C CA . MET B 1 80 ? 4.762 -17.359 3.186 1 97.69 80 MET B CA 1
ATOM 1427 C C . MET B 1 80 ? 5.477 -18.031 4.348 1 97.69 80 MET B C 1
ATOM 1429 O O . MET B 1 80 ? 4.832 -18.547 5.27 1 97.69 80 MET B O 1
ATOM 1433 N N . GLU B 1 81 ? 6.691 -18.016 4.348 1 97.75 81 GLU B N 1
ATOM 1434 C CA . GLU B 1 81 ? 7.496 -18.812 5.277 1 97.75 81 GLU B CA 1
ATOM 1435 C C . GLU B 1 81 ? 7.316 -18.328 6.715 1 97.75 81 GLU B C 1
ATOM 1437 O O . GLU B 1 81 ? 7.453 -19.109 7.66 1 97.75 81 GLU B O 1
ATOM 1442 N N . ASN B 1 82 ? 7.047 -17.078 6.934 1 98.12 82 ASN B N 1
ATOM 1443 C CA . ASN B 1 82 ? 6.883 -16.547 8.281 1 98.12 82 ASN B CA 1
ATOM 1444 C C . ASN B 1 82 ? 5.414 -16.438 8.672 1 98.12 82 ASN B C 1
ATOM 1446 O O . ASN B 1 82 ? 5.086 -15.977 9.766 1 98.12 82 ASN B O 1
ATOM 1450 N N . ALA B 1 83 ? 4.543 -16.719 7.789 1 98.12 83 ALA B N 1
ATOM 1451 C CA . ALA B 1 83 ? 3.117 -16.641 8.109 1 98.12 83 ALA B CA 1
ATOM 1452 C C . ALA B 1 83 ? 2.713 -17.719 9.102 1 98.12 83 ALA B C 1
ATOM 1454 O O . ALA B 1 83 ? 3.117 -18.875 8.969 1 98.12 83 ALA B O 1
ATOM 1455 N N . PRO B 1 84 ? 1.991 -17.375 10.062 1 98.25 84 PRO B N 1
ATOM 1456 C CA . PRO B 1 84 ? 1.487 -18.391 10.984 1 98.25 84 PRO B CA 1
ATOM 1457 C C . PRO B 1 84 ? 0.599 -19.422 10.297 1 98.25 84 PRO B C 1
ATOM 1459 O O . PRO B 1 84 ? 0.054 -19.156 9.219 1 98.25 84 PRO B O 1
ATOM 1462 N N . GLU B 1 85 ? 0.52 -20.516 10.898 1 97.56 85 GLU B N 1
ATOM 1463 C CA . GLU B 1 85 ? -0.172 -21.656 10.305 1 97.56 85 GLU B CA 1
ATOM 1464 C C . GLU B 1 85 ? -1.618 -21.312 9.969 1 97.56 85 GLU B C 1
ATOM 1466 O O . GLU B 1 85 ? -2.135 -21.719 8.922 1 97.56 85 GLU B O 1
ATOM 1471 N N . ASP B 1 86 ? -2.334 -20.594 10.805 1 97.88 86 ASP B N 1
ATOM 1472 C CA . ASP B 1 86 ? -3.74 -20.266 10.586 1 97.88 86 ASP B CA 1
ATOM 1473 C C . ASP B 1 86 ? -3.914 -19.359 9.375 1 97.88 86 ASP B C 1
ATOM 1475 O O . ASP B 1 86 ? -4.98 -19.344 8.75 1 97.88 86 ASP B O 1
ATOM 1479 N N . VAL B 1 87 ? -2.852 -18.625 8.984 1 97.25 87 VAL B N 1
ATOM 1480 C CA . VAL B 1 87 ? -2.875 -17.781 7.797 1 97.25 87 VAL B CA 1
ATOM 1481 C C . VAL B 1 87 ? -2.498 -18.609 6.57 1 97.25 87 VAL B C 1
ATOM 1483 O O . VAL B 1 87 ? -3.221 -18.609 5.57 1 97.25 87 VAL B O 1
ATOM 1486 N N . ARG B 1 88 ? -1.434 -19.266 6.711 1 96.38 88 ARG B N 1
ATOM 1487 C CA . ARG B 1 88 ? -0.883 -20.047 5.602 1 96.38 88 ARG B CA 1
ATOM 1488 C C . ARG B 1 88 ? -1.862 -21.109 5.137 1 96.38 88 ARG B C 1
ATOM 1490 O O . ARG B 1 88 ? -1.979 -21.375 3.939 1 96.38 88 ARG B O 1
ATOM 1497 N N . SER B 1 89 ? -2.545 -21.75 6.062 1 97 89 SER B N 1
ATOM 1498 C CA . SER B 1 89 ? -3.436 -22.859 5.727 1 97 89 SER B CA 1
ATOM 1499 C C . SER B 1 89 ? -4.621 -22.375 4.895 1 97 89 SER B C 1
ATOM 1501 O O . SER B 1 89 ? -5.289 -23.188 4.238 1 97 89 SER B O 1
ATOM 1503 N N . LYS B 1 90 ? -4.871 -21.156 4.914 1 97.31 90 LYS B N 1
ATOM 1504 C CA . LYS B 1 90 ? -6.008 -20.609 4.188 1 97.31 90 LYS B CA 1
ATOM 1505 C C . LYS B 1 90 ? -5.602 -20.156 2.789 1 97.31 90 LYS B C 1
ATOM 1507 O O . LYS B 1 90 ? -6.441 -19.703 2.008 1 97.31 90 LYS B O 1
ATOM 1512 N N . LYS B 1 91 ? -4.352 -20.266 2.551 1 97.94 91 LYS B N 1
ATOM 1513 C CA . LYS B 1 91 ? -3.842 -19.812 1.26 1 97.94 91 LYS B CA 1
ATOM 1514 C C . LYS B 1 91 ? -3.479 -21 0.365 1 97.94 91 LYS B C 1
ATOM 1516 O O . LYS B 1 91 ? -2.98 -22.016 0.847 1 97.94 91 LYS B O 1
ATOM 1521 N N . VAL B 1 92 ? -3.717 -20.828 -0.909 1 96.31 92 VAL B N 1
ATOM 1522 C CA . VAL B 1 92 ? -3.375 -21.828 -1.907 1 96.31 92 VAL B CA 1
ATOM 1523 C C . VAL B 1 92 ? -2.627 -21.188 -3.068 1 96.31 92 VAL B C 1
ATOM 1525 O O . VAL B 1 92 ? -3.021 -20.109 -3.545 1 96.31 92 VAL B O 1
ATOM 1528 N N . TRP B 1 93 ? -1.605 -21.797 -3.467 1 96.12 93 TRP B N 1
ATOM 1529 C CA . TRP B 1 93 ? -0.882 -21.359 -4.652 1 96.12 93 TRP B CA 1
ATOM 1530 C C . TRP B 1 93 ? -1.598 -21.797 -5.926 1 96.12 93 TRP B C 1
ATOM 1532 O O . TRP B 1 93 ? -1.822 -22.984 -6.133 1 96.12 93 TRP B O 1
ATOM 1542 N N . ASN B 1 94 ? -1.84 -20.922 -6.793 1 96.44 94 ASN B N 1
ATOM 1543 C CA . ASN B 1 94 ? -2.619 -21.281 -7.977 1 96.44 94 ASN B CA 1
ATOM 1544 C C . ASN B 1 94 ? -1.734 -21.391 -9.211 1 96.44 94 ASN B C 1
ATOM 1546 O O . ASN B 1 94 ? -2.238 -21.469 -10.336 1 96.44 94 ASN B O 1
ATOM 1550 N N . GLY B 1 95 ? -0.456 -21.297 -9 1 95.62 95 GLY B N 1
ATOM 1551 C CA . GLY B 1 95 ? 0.479 -21.359 -10.109 1 95.62 95 GLY B CA 1
ATOM 1552 C C . GLY B 1 95 ? 1.076 -20.016 -10.461 1 95.62 95 GLY B C 1
ATOM 1553 O O . GLY B 1 95 ? 2.068 -19.938 -11.195 1 95.62 95 GLY B O 1
ATOM 1554 N N . ALA B 1 96 ? 0.49 -18.906 -9.844 1 96.62 96 ALA B N 1
ATOM 1555 C CA . ALA B 1 96 ? 0.958 -17.547 -10.141 1 96.62 96 ALA B CA 1
ATOM 1556 C C . ALA B 1 96 ? 1.086 -16.719 -8.867 1 96.62 96 ALA B C 1
ATOM 1558 O O . ALA B 1 96 ? 2.047 -15.961 -8.703 1 96.62 96 ALA B O 1
ATOM 1559 N N . PHE B 1 97 ? 0.125 -16.891 -8.055 1 97.94 97 PHE B N 1
ATOM 1560 C CA . PHE B 1 97 ? 0.085 -16.172 -6.777 1 97.94 97 PHE B CA 1
ATOM 1561 C C . PHE B 1 97 ? -0.831 -16.891 -5.789 1 97.94 97 PHE B C 1
ATOM 1563 O O . PHE B 1 97 ? -1.508 -17.859 -6.152 1 97.94 97 PHE B O 1
ATOM 1570 N N . TYR B 1 98 ? -0.741 -16.391 -4.57 1 97.75 98 TYR B N 1
ATOM 1571 C CA . TYR B 1 98 ? -1.543 -17.016 -3.525 1 97.75 98 TYR B CA 1
ATOM 1572 C C . TYR B 1 98 ? -2.973 -16.5 -3.545 1 97.75 98 TYR B C 1
ATOM 1574 O O . TYR B 1 98 ? -3.199 -15.297 -3.727 1 97.75 98 TYR B O 1
ATOM 1582 N N . VAL B 1 99 ? -3.902 -17.469 -3.418 1 96.44 99 VAL B N 1
ATOM 1583 C CA . VAL B 1 99 ? -5.32 -17.141 -3.393 1 96.44 99 VAL B CA 1
ATOM 1584 C C . VAL B 1 99 ? -5.953 -17.656 -2.102 1 96.44 99 VAL B C 1
ATOM 1586 O O . VAL B 1 99 ? -5.453 -18.594 -1.495 1 96.44 99 VAL B O 1
#

Secondary structure (DSSP, 8-state):
--HHHHHHHHHHHHH---HHHHHTS-HHHHHHHHHHHHHHHTT-SEEE-TTT--EEE-HHHHHHHTS--SS--TT-TTTTTTS-HHHHTT--B-SSSB-/--HHHHHHHHHHHHH---HHHHHTS-HHHHHHHHHHHHHHHTT-SEEE-TTT--EEE-HHHHHHHTS--SS--TT-SSTTTTS-HHHHTT--B-SSSB-

pLDDT: mean 93.72, std 10.05, range [40.09, 98.56]

Sequence (198 aa):
MIANYTLFEAAVNKAKVAWVNYDGLTSEERTIHMEHMKAINDRKLTYLDPKTGYVVFTISHHMKRGKCCGSGCRHCAYNMENAPEDVRSKKVWNGAFYVMIANYTLFEAAVNKAKVAWVNYDGLTSEERTIHMEHMKAINDRKLTYLDPKTGYVVFTISHHMKRGKCCGSGCRHCAYNMENAPEDVRSKKVWNGAFYV

Radius of gyration: 18.44 Å; Cα contacts (8 Å, |Δi|>4): 267; chains: 2; bounding box: 36×53×42 Å